Protein AF-0000000074259090 (afdb_homodimer)

pLDDT: mean 92.04, std 9.46, range [40.22, 98.88]

Solvent-accessible surface area (backbone atoms only — not comparable to full-atom values): 16341 Å² total; per-residue (Å²): 134,91,62,80,77,42,29,12,32,37,65,46,62,58,57,54,84,35,59,38,56,51,53,45,49,51,56,36,27,72,66,26,78,34,19,37,34,36,27,46,37,52,90,65,44,75,90,49,81,58,55,82,52,45,53,67,56,33,29,54,57,54,41,42,26,55,63,36,71,43,53,36,71,43,44,88,84,40,76,55,57,49,48,63,75,66,58,34,50,25,37,36,38,53,55,83,51,77,73,47,65,64,58,53,50,50,55,30,52,77,69,73,46,74,56,49,74,46,70,40,72,76,80,76,72,88,51,93,78,57,49,60,41,50,65,55,51,50,52,50,43,43,68,72,72,88,133,91,62,80,76,42,31,10,31,36,65,45,62,58,58,55,85,36,61,39,56,52,52,45,47,52,55,35,29,73,66,27,76,35,18,36,34,35,25,46,36,53,90,66,44,76,92,49,82,58,54,83,54,45,56,67,57,33,29,54,57,53,40,41,26,54,62,35,70,42,52,34,71,44,44,88,84,41,76,55,57,51,49,63,73,67,59,34,50,25,37,35,38,51,56,82,50,78,71,47,64,65,57,53,50,51,55,30,51,76,68,73,48,73,54,47,74,46,72,40,72,76,81,74,72,87,52,93,78,56,51,61,40,50,65,54,51,51,51,50,43,43,68,72,72,88

InterPro domains:
  IPR004821 Cytidyltransferase-like domain [PF01467] (10-139)
  IPR004821 Cytidyltransferase-like domain [TIGR00125] (7-70)
  IPR014729 Rossmann-like alpha/beta/alpha sandwich fold [G3DSA:3.40.50.620] (2-146)
  IPR024902 FAD synthase RibL [MF_02115] (6-146)
  IPR050385 Archaeal FAD synthase [PTHR43793] (9-137)

Structure (mmCIF, N/CA/C/O backbone):
data_AF-0000000074259090-model_v1
#
loop_
_entity.id
_entity.type
_entity.pdbx_description
1 polymer 'FAD synthase'
#
loop_
_atom_site.group_PDB
_atom_site.id
_atom_site.type_symbol
_atom_site.label_atom_id
_atom_site.label_alt_id
_atom_site.label_comp_id
_atom_site.label_asym_id
_atom_site.label_entity_id
_atom_site.label_seq_id
_atom_site.pdbx_PDB_ins_code
_atom_site.Cartn_x
_atom_site.Cartn_y
_atom_site.Cartn_z
_atom_site.occupancy
_atom_site.B_iso_or_equiv
_atom_site.auth_seq_id
_atom_site.auth_comp_id
_atom_site.auth_asym_id
_atom_site.auth_atom_id
_atom_site.pdbx_PDB_model_num
ATOM 1 N N . MET A 1 1 ? 24.656 25.531 -4.051 1 40.44 1 MET A N 1
ATOM 2 C CA . MET A 1 1 ? 23.703 26.078 -3.08 1 40.44 1 MET A CA 1
ATOM 3 C C . MET A 1 1 ? 22.891 24.969 -2.426 1 40.44 1 MET A C 1
ATOM 5 O O . MET A 1 1 ? 21.797 24.656 -2.873 1 40.44 1 MET A O 1
ATOM 9 N N . THR A 1 2 ? 23.516 23.75 -2.105 1 52.59 2 THR A N 1
ATOM 10 C CA . THR A 1 2 ? 23.266 22.328 -1.846 1 52.59 2 THR A CA 1
ATOM 11 C C . THR A 1 2 ? 22.297 22.156 -0.68 1 52.59 2 THR A C 1
ATOM 13 O O . THR A 1 2 ? 22.719 22 0.466 1 52.59 2 THR A O 1
ATOM 16 N N . GLY A 1 3 ? 21.203 23.125 -0.585 1 64.31 3 GLY A N 1
ATOM 17 C CA . GLY A 1 3 ? 20.359 23.422 0.565 1 64.31 3 GLY A CA 1
ATOM 18 C C . GLY A 1 3 ? 19.656 22.203 1.12 1 64.31 3 GLY A C 1
ATOM 19 O O . GLY A 1 3 ? 19.734 21.125 0.542 1 64.31 3 GLY A O 1
ATOM 20 N N . GLU A 1 4 ? 19.266 22.312 2.393 1 83.81 4 GLU A N 1
ATOM 21 C CA . GLU A 1 4 ? 18.578 21.234 3.092 1 83.81 4 GLU A CA 1
ATOM 22 C C . GLU A 1 4 ? 17.391 20.703 2.285 1 83.81 4 GLU A C 1
ATOM 24 O O . GLU A 1 4 ? 16.719 21.484 1.6 1 83.81 4 GLU A O 1
ATOM 29 N N . PRO A 1 5 ? 17.344 19.453 2.107 1 90.81 5 PRO A N 1
ATOM 30 C CA . PRO A 1 5 ? 16.219 18.891 1.364 1 90.81 5 PRO A CA 1
ATOM 31 C C . PRO A 1 5 ? 14.867 19.438 1.849 1 90.81 5 PRO A C 1
ATOM 33 O O . PRO A 1 5 ? 14.672 19.625 3.051 1 90.81 5 PRO A O 1
ATOM 36 N N . THR A 1 6 ? 14.031 19.812 0.935 1 97.38 6 THR A N 1
ATOM 37 C CA . THR A 1 6 ? 12.688 20.281 1.26 1 97.38 6 THR A CA 1
ATOM 38 C C . THR A 1 6 ? 11.781 19.125 1.661 1 97.38 6 THR A C 1
ATOM 40 O O . THR A 1 6 ? 11.883 18.031 1.1 1 97.38 6 THR A O 1
ATOM 43 N N . ARG A 1 7 ? 10.898 19.422 2.615 1 98.38 7 ARG A N 1
ATOM 44 C CA . ARG A 1 7 ? 10.016 18.391 3.158 1 98.38 7 ARG A CA 1
ATOM 45 C C . ARG A 1 7 ? 8.555 18.703 2.846 1 98.38 7 ARG A C 1
ATOM 47 O O . ARG A 1 7 ? 8.062 19.781 3.186 1 98.38 7 ARG A O 1
ATOM 54 N N . ALA A 1 8 ? 7.922 17.797 2.189 1 98.62 8 ALA A N 1
ATOM 55 C CA . ALA A 1 8 ? 6.473 17.844 2.02 1 98.62 8 ALA A CA 1
ATOM 56 C C . ALA A 1 8 ? 5.77 17 3.082 1 98.62 8 ALA A C 1
ATOM 58 O O . ALA A 1 8 ? 6.297 15.984 3.525 1 98.62 8 ALA A O 1
ATOM 59 N N . LEU A 1 9 ? 4.605 17.484 3.455 1 98.38 9 LEU A N 1
ATOM 60 C CA . LEU A 1 9 ? 3.807 16.781 4.449 1 98.38 9 LEU A CA 1
ATOM 61 C C . LEU A 1 9 ? 2.406 16.484 3.916 1 98.38 9 LEU A C 1
ATOM 63 O O . LEU A 1 9 ? 1.75 17.391 3.373 1 98.38 9 LEU A O 1
ATOM 67 N N . ALA A 1 10 ? 2.031 15.297 3.941 1 97.69 10 ALA A N 1
ATOM 68 C CA . ALA A 1 10 ? 0.662 14.859 3.682 1 97.69 10 ALA A CA 1
ATOM 69 C C . ALA A 1 10 ? 0.048 14.219 4.922 1 97.69 10 ALA A C 1
ATOM 71 O O . ALA A 1 10 ? 0.768 13.773 5.82 1 97.69 10 ALA A O 1
ATOM 72 N N . GLN A 1 11 ? -1.217 14.258 4.949 1 95.88 11 GLN A N 1
ATOM 73 C CA . GLN A 1 11 ? -1.922 13.672 6.082 1 95.88 11 GLN A CA 1
ATOM 74 C C . GLN A 1 11 ? -3.176 12.93 5.629 1 95.88 11 GLN A C 1
ATOM 76 O O . GLN A 1 11 ? -3.824 13.336 4.66 1 95.88 11 GLN A O 1
ATOM 81 N N . GLY A 1 12 ? -3.482 11.844 6.418 1 94.75 12 GLY A N 1
ATOM 82 C CA . GLY A 1 12 ? -4.699 11.102 6.121 1 94.75 12 GLY A CA 1
ATOM 83 C C . GLY A 1 12 ? -4.926 9.93 7.051 1 94.75 12 GLY A C 1
ATOM 84 O O . GLY A 1 12 ? -4.117 9.672 7.949 1 94.75 12 GLY A O 1
ATOM 85 N N . THR A 1 13 ? -6.07 9.266 6.895 1 95.5 13 THR A N 1
ATOM 86 C CA . THR A 1 13 ? -6.418 8.086 7.68 1 95.5 13 THR A CA 1
ATOM 87 C C . THR A 1 13 ? -5.812 6.828 7.059 1 95.5 13 THR A C 1
ATOM 89 O O . THR A 1 13 ? -5.262 5.984 7.77 1 95.5 13 THR A O 1
ATOM 92 N N . PHE A 1 14 ? -5.934 6.637 5.801 1 96.75 14 PHE A N 1
ATOM 93 C CA . PHE A 1 14 ? -5.336 5.562 5.02 1 96.75 14 PHE A CA 1
ATOM 94 C C . PHE A 1 14 ? -5.73 4.199 5.574 1 96.75 14 PHE A C 1
ATOM 96 O O . PHE A 1 14 ? -4.875 3.346 5.812 1 96.75 14 PHE A O 1
ATOM 103 N N . ASP A 1 15 ? -7.055 4.039 5.73 1 96.25 15 ASP A N 1
ATOM 104 C CA . ASP A 1 15 ? -7.559 2.789 6.297 1 96.25 15 ASP A CA 1
ATOM 105 C C . ASP A 1 15 ? -7.316 1.62 5.344 1 96.25 15 ASP A C 1
ATOM 107 O O . ASP A 1 15 ? -6.574 0.69 5.672 1 96.25 15 ASP A O 1
ATOM 111 N N . LEU A 1 16 ? -7.887 1.627 4.176 1 96.69 16 LEU A N 1
ATOM 112 C CA . LEU A 1 16 ? -7.621 0.711 3.072 1 96.69 16 LEU A CA 1
ATOM 113 C C . LEU A 1 16 ? -7.062 1.46 1.866 1 96.69 16 LEU A C 1
ATOM 115 O O . LEU A 1 16 ? -7.766 2.266 1.252 1 96.69 16 LEU A O 1
ATOM 119 N N . LEU A 1 17 ? -5.77 1.13 1.576 1 97.38 17 LEU A N 1
ATOM 120 C CA . LEU A 1 17 ? -5.113 1.852 0.491 1 97.38 17 LEU A CA 1
ATOM 121 C C . LEU A 1 17 ? -5.855 1.645 -0.826 1 97.38 17 LEU A C 1
ATOM 123 O O . LEU A 1 17 ? -6.297 0.534 -1.125 1 97.38 17 LEU A O 1
ATOM 127 N N . HIS A 1 18 ? -6 2.666 -1.576 1 96.75 18 HIS A N 1
ATOM 128 C CA . HIS A 1 18 ? -6.645 2.682 -2.885 1 96.75 18 HIS A CA 1
ATOM 129 C C . HIS A 1 18 ? -5.973 3.684 -3.818 1 96.75 18 HIS A C 1
ATOM 131 O O . HIS A 1 18 ? -5.152 4.492 -3.379 1 96.75 18 HIS A O 1
ATOM 137 N N . PRO A 1 19 ? -6.305 3.682 -5.094 1 96.31 19 PRO A N 1
ATOM 138 C CA . PRO A 1 19 ? -5.609 4.531 -6.062 1 96.31 19 PRO A CA 1
ATOM 139 C C . PRO A 1 19 ? -5.758 6.02 -5.754 1 96.31 19 PRO A C 1
ATOM 141 O O . PRO A 1 19 ? -4.867 6.812 -6.078 1 96.31 19 PRO A O 1
ATOM 144 N N . GLY A 1 20 ? -6.816 6.406 -5.152 1 95 20 GLY A N 1
ATOM 145 C CA . GLY A 1 20 ? -6.949 7.785 -4.707 1 95 20 GLY A CA 1
ATOM 146 C C . GLY A 1 20 ? -5.859 8.211 -3.74 1 95 20 GLY A C 1
ATOM 147 O O . GLY A 1 20 ? -5.328 9.32 -3.84 1 95 20 GLY A O 1
ATOM 148 N N . HIS A 1 21 ? -5.582 7.336 -2.75 1 97.06 21 HIS A N 1
ATOM 149 C CA . HIS A 1 21 ? -4.473 7.594 -1.84 1 97.06 21 HIS A CA 1
ATOM 150 C C . HIS A 1 21 ? -3.158 7.738 -2.6 1 97.06 21 HIS A C 1
ATOM 152 O O . HIS A 1 21 ? -2.377 8.656 -2.326 1 97.06 21 HIS A O 1
ATOM 158 N N . LEU A 1 22 ? -2.879 6.809 -3.529 1 97.5 22 LEU A N 1
ATOM 159 C CA . LEU A 1 22 ? -1.627 6.816 -4.277 1 97.5 22 LEU A CA 1
ATOM 160 C C . LEU A 1 22 ? -1.471 8.117 -5.059 1 97.5 22 LEU A C 1
ATOM 162 O O . LEU A 1 22 ? -0.402 8.734 -5.043 1 97.5 22 LEU A O 1
ATOM 166 N N . HIS A 1 23 ? -2.537 8.477 -5.715 1 96.75 23 HIS A N 1
ATOM 167 C CA . HIS A 1 23 ? -2.52 9.727 -6.465 1 96.75 23 HIS A CA 1
ATOM 168 C C . HIS A 1 23 ? -2.191 10.914 -5.555 1 96.75 23 HIS A C 1
ATOM 170 O O . HIS A 1 23 ? -1.313 11.719 -5.875 1 96.75 23 HIS A O 1
ATOM 176 N N . TYR A 1 24 ? -2.859 11.008 -4.441 1 96.81 24 TYR A N 1
ATOM 177 C CA . TYR A 1 24 ? -2.656 12.062 -3.453 1 96.81 24 TYR A CA 1
ATOM 178 C C . TYR A 1 24 ? -1.206 12.094 -2.984 1 96.81 24 TYR A C 1
ATOM 180 O O . TYR A 1 24 ? -0.565 13.148 -3.004 1 96.81 24 TYR A O 1
ATOM 188 N N . LEU A 1 25 ? -0.627 10.938 -2.656 1 98.25 25 LEU A N 1
ATOM 189 C CA . LEU A 1 25 ? 0.718 10.875 -2.096 1 98.25 25 LEU A CA 1
ATOM 190 C C . LEU A 1 25 ? 1.768 11.125 -3.172 1 98.25 25 LEU A C 1
ATOM 192 O O . LEU A 1 25 ? 2.811 11.727 -2.9 1 98.25 25 LEU A O 1
ATOM 196 N N . GLU A 1 26 ? 1.507 10.656 -4.355 1 97.94 26 GLU A N 1
ATOM 197 C CA . GLU A 1 26 ? 2.406 10.953 -5.465 1 97.94 26 GLU A CA 1
ATOM 198 C C . GLU A 1 26 ? 2.475 12.453 -5.738 1 97.94 26 GLU A C 1
ATOM 200 O O . GLU A 1 26 ? 3.559 13 -5.941 1 97.94 26 GLU A O 1
ATOM 205 N N . GLU A 1 27 ? 1.301 13.055 -5.758 1 97.31 27 GLU A N 1
ATOM 206 C CA . GLU A 1 27 ? 1.274 14.5 -5.938 1 97.31 27 GLU A CA 1
ATOM 207 C C . GLU A 1 27 ? 2.014 15.211 -4.809 1 97.31 27 GLU A C 1
ATOM 209 O O . GLU A 1 27 ? 2.787 16.141 -5.055 1 97.31 27 GLU A O 1
ATOM 214 N N . ALA A 1 28 ? 1.738 14.773 -3.586 1 98.06 28 ALA A N 1
ATOM 215 C CA . ALA A 1 28 ? 2.393 15.367 -2.426 1 98.06 28 ALA A CA 1
ATOM 216 C C . ALA A 1 28 ? 3.91 15.242 -2.525 1 98.06 28 ALA A C 1
ATOM 218 O O . ALA A 1 28 ? 4.641 16.188 -2.234 1 98.06 28 ALA A O 1
ATOM 219 N N . ALA A 1 29 ? 4.355 14.117 -2.967 1 98.56 29 ALA A N 1
ATOM 220 C CA . ALA A 1 29 ? 5.789 13.859 -3.102 1 98.56 29 ALA A CA 1
ATOM 221 C C . ALA A 1 29 ? 6.426 14.82 -4.102 1 98.56 29 ALA A C 1
ATOM 223 O O . ALA A 1 29 ? 7.602 15.164 -3.979 1 98.56 29 ALA A O 1
ATOM 224 N N . GLY A 1 30 ? 5.664 15.312 -5.023 1 97.88 30 GLY A N 1
ATOM 225 C CA . GLY A 1 30 ? 6.148 16.219 -6.039 1 97.88 30 GLY A CA 1
ATOM 226 C C . GLY A 1 30 ? 6.41 17.625 -5.508 1 97.88 30 GLY A C 1
ATOM 227 O O . GLY A 1 30 ? 7.02 18.453 -6.195 1 97.88 30 GLY A O 1
ATOM 228 N N . HIS A 1 31 ? 6.09 17.875 -4.27 1 97.75 31 HIS A N 1
ATOM 229 C CA . HIS A 1 31 ? 6.195 19.219 -3.721 1 97.75 31 HIS A CA 1
ATOM 230 C C . HIS A 1 31 ? 7.414 19.344 -2.812 1 97.75 31 HIS A C 1
ATOM 232 O O . HIS A 1 31 ? 7.652 20.406 -2.238 1 97.75 31 HIS A O 1
ATOM 238 N N . GLY A 1 32 ? 8.227 18.281 -2.652 1 97.62 32 GLY A N 1
ATOM 239 C CA . GLY A 1 32 ? 9.414 18.297 -1.821 1 97.62 32 GLY A CA 1
ATOM 240 C C . GLY A 1 32 ? 10.406 17.203 -2.182 1 97.62 32 GLY A C 1
ATOM 241 O O . GLY A 1 32 ? 10.086 16.312 -2.959 1 97.62 32 GLY A O 1
ATOM 242 N N . ASP A 1 33 ? 11.617 17.312 -1.609 1 98.12 33 ASP A N 1
ATOM 243 C CA . ASP A 1 33 ? 12.648 16.297 -1.798 1 98.12 33 ASP A CA 1
ATOM 244 C C . ASP A 1 33 ? 12.32 15.031 -1.004 1 98.12 33 ASP A C 1
ATOM 246 O O . ASP A 1 33 ? 12.766 13.938 -1.36 1 98.12 33 ASP A O 1
ATOM 250 N N . GLU A 1 34 ? 11.57 15.25 0.102 1 98.38 34 GLU A N 1
ATOM 251 C CA . GLU A 1 34 ? 11.117 14.156 0.956 1 98.38 34 GLU A CA 1
ATOM 252 C C . GLU A 1 34 ? 9.641 14.305 1.31 1 98.38 34 GLU A C 1
ATOM 254 O O . GLU A 1 34 ? 9.172 15.422 1.559 1 98.38 34 GLU A O 1
ATOM 259 N N . LEU A 1 35 ? 9.016 13.18 1.344 1 98.81 35 LEU A N 1
ATOM 260 C CA . LEU A 1 35 ? 7.617 13.195 1.753 1 98.81 35 LEU A CA 1
ATOM 261 C C . LEU A 1 35 ? 7.445 12.539 3.119 1 98.81 35 LEU A C 1
ATOM 263 O O . LEU A 1 35 ? 7.809 11.375 3.305 1 98.81 35 LEU A O 1
ATOM 267 N N . HIS A 1 36 ? 6.969 13.305 4.043 1 98.88 36 HIS A N 1
ATOM 268 C CA . HIS A 1 36 ? 6.492 12.805 5.324 1 98.88 36 HIS A CA 1
ATOM 269 C C . HIS A 1 36 ? 4.973 12.672 5.336 1 98.88 36 HIS A C 1
ATOM 271 O O . HIS A 1 36 ? 4.27 13.531 4.801 1 98.88 36 HIS A O 1
ATOM 277 N N . VAL A 1 37 ? 4.5 11.617 5.898 1 98.81 37 VAL A N 1
ATOM 278 C CA . VAL A 1 37 ? 3.061 11.398 5.965 1 98.81 37 VAL A CA 1
ATOM 279 C C . VAL A 1 37 ? 2.637 11.18 7.418 1 98.81 37 VAL A C 1
ATOM 281 O O . VAL A 1 37 ? 3.221 10.359 8.125 1 98.81 37 VAL A O 1
ATOM 284 N N . ILE A 1 38 ? 1.668 11.922 7.852 1 98.25 38 ILE A N 1
ATOM 285 C CA . ILE A 1 38 ? 1.059 11.695 9.156 1 98.25 38 ILE A CA 1
ATOM 286 C C . ILE A 1 38 ? -0.214 10.867 9 1 98.25 38 ILE A C 1
ATOM 288 O O . ILE A 1 38 ? -1.135 11.266 8.281 1 98.25 38 ILE A O 1
ATOM 292 N N . VAL A 1 39 ? -0.246 9.734 9.625 1 97.75 39 VAL A N 1
ATOM 293 C CA . VAL A 1 39 ? -1.43 8.883 9.688 1 97.75 39 VAL A CA 1
ATOM 294 C C . VAL A 1 39 ? -2.248 9.219 10.93 1 97.75 39 VAL A C 1
ATOM 296 O O . VAL A 1 39 ? -1.742 9.141 12.055 1 97.75 39 VAL A O 1
ATOM 299 N N . SER A 1 40 ? -3.514 9.594 10.688 1 95.62 40 SER A N 1
ATOM 300 C CA . SER A 1 40 ? -4.391 9.969 11.789 1 95.62 40 SER A CA 1
ATOM 301 C C . SER A 1 40 ? -4.633 8.789 12.727 1 95.62 40 SER A C 1
ATOM 303 O O . SER A 1 40 ? -4.785 7.652 12.281 1 95.62 40 SER A O 1
ATOM 305 N N . ARG A 1 41 ? -4.684 9.148 13.961 1 95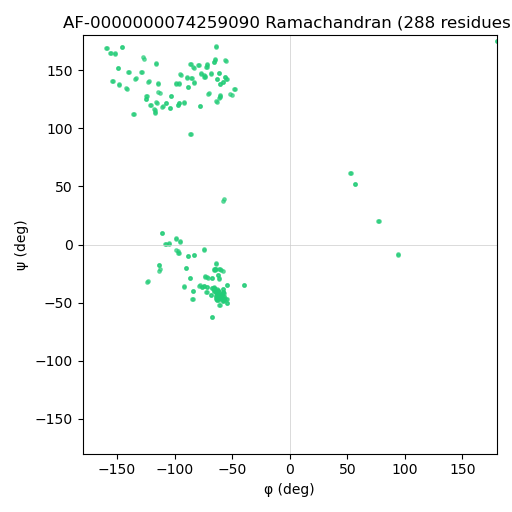.81 41 ARG A N 1
ATOM 306 C CA . ARG A 1 41 ? -5.066 8.109 14.914 1 95.81 41 ARG A CA 1
ATOM 307 C C . ARG A 1 41 ? -6.566 7.852 14.875 1 95.81 41 ARG A C 1
ATOM 309 O O . ARG A 1 41 ? -7.355 8.773 14.672 1 95.81 41 ARG A O 1
ATOM 316 N N . SER A 1 42 ? -6.875 6.566 15.133 1 93.5 42 SER A N 1
ATOM 317 C CA . SER A 1 42 ? -8.281 6.184 15.117 1 93.5 42 SER A CA 1
ATOM 318 C C . SER A 1 42 ? -9.102 7.055 16.062 1 93.5 42 SER A C 1
ATOM 320 O O . SER A 1 42 ? -10.25 7.406 15.758 1 93.5 42 SER A O 1
ATOM 322 N N . ALA A 1 43 ? -8.531 7.449 17.172 1 91.12 43 ALA A N 1
ATOM 323 C CA . ALA A 1 43 ? -9.211 8.242 18.188 1 91.12 43 ALA A CA 1
ATOM 324 C C . ALA A 1 43 ? -9.562 9.633 17.656 1 91.12 43 ALA A C 1
ATOM 326 O O . ALA A 1 43 ? -10.469 10.289 18.172 1 91.12 43 ALA A O 1
ATOM 327 N N . ASN A 1 44 ? -8.867 10.062 16.641 1 88 44 ASN A N 1
ATOM 328 C CA . ASN A 1 44 ? -9.039 11.406 16.094 1 88 44 ASN A CA 1
ATOM 329 C C . ASN A 1 44 ? -9.969 11.414 14.891 1 88 44 ASN A C 1
ATOM 331 O O . ASN A 1 44 ? -10.281 12.477 14.344 1 88 44 ASN A O 1
ATOM 335 N N . VAL A 1 45 ? -10.383 10.227 14.453 1 87.06 45 VAL A N 1
ATOM 336 C CA . VAL A 1 45 ? -11.289 10.125 13.312 1 87.06 45 VAL A CA 1
ATOM 337 C C . VAL A 1 45 ? -12.734 10.227 13.781 1 87.06 45 VAL A C 1
ATOM 339 O O . VAL A 1 45 ? -13.305 9.25 14.266 1 87.06 45 VAL A O 1
ATOM 342 N N . THR A 1 46 ? -13.281 11.414 13.727 1 79.88 46 THR A N 1
ATOM 343 C CA . THR A 1 46 ? -14.586 11.641 14.344 1 79.88 46 THR A CA 1
ATOM 344 C C . THR A 1 46 ? -15.641 11.953 13.289 1 79.88 46 THR A C 1
ATOM 346 O O . THR A 1 46 ? -16.844 11.82 13.539 1 79.88 46 THR A O 1
ATOM 349 N N . HIS A 1 47 ? -15.234 12.305 12.141 1 77.88 47 HIS A N 1
ATOM 350 C CA . HIS A 1 47 ? -16.172 12.742 11.117 1 77.88 47 HIS A CA 1
ATOM 351 C C . HIS A 1 47 ? -16.562 11.594 10.195 1 77.88 47 HIS A C 1
ATOM 353 O O . HIS A 1 47 ? -17.266 11.797 9.203 1 77.88 47 HIS A O 1
ATOM 359 N N . LYS A 1 48 ? -16.109 10.461 10.438 1 78.69 48 LYS A N 1
ATOM 360 C CA . LYS A 1 48 ? -16.391 9.227 9.711 1 78.69 48 LYS A CA 1
ATOM 361 C C . LYS A 1 48 ? -16.156 8.008 10.594 1 78.69 48 LYS A C 1
ATOM 363 O O . LYS A 1 48 ? -15.633 8.125 11.703 1 78.69 48 LYS A O 1
ATOM 368 N N . PRO A 1 49 ? -16.672 6.875 10.133 1 85.06 49 PRO A N 1
ATOM 369 C CA . PRO A 1 49 ? -16.422 5.672 10.93 1 85.06 49 PRO A CA 1
ATOM 370 C C . PRO A 1 49 ? -14.93 5.434 11.188 1 85.06 49 PRO A C 1
ATOM 372 O O . PRO A 1 49 ? -14.102 5.711 10.32 1 85.06 49 PRO A O 1
ATOM 375 N N . ALA A 1 50 ? -14.648 4.969 12.383 1 89.69 50 ALA A N 1
ATOM 376 C CA . ALA A 1 50 ? -13.266 4.652 12.734 1 89.69 50 ALA A CA 1
ATOM 377 C C . ALA A 1 50 ? -12.672 3.646 11.758 1 89.69 50 ALA A C 1
ATOM 379 O O . ALA A 1 50 ? -13.367 2.74 11.289 1 89.69 50 ALA A O 1
ATOM 380 N N . PRO A 1 51 ? -11.438 3.809 11.484 1 94.62 51 PRO A N 1
ATOM 381 C CA . PRO A 1 51 ? -10.789 2.85 10.586 1 94.62 51 PRO A CA 1
ATOM 382 C C . PRO A 1 51 ? -10.797 1.426 11.141 1 94.62 51 PRO A C 1
ATOM 384 O O . PRO A 1 51 ? -10.742 1.231 12.359 1 94.62 51 PRO A O 1
ATOM 387 N N . VAL A 1 52 ? -10.875 0.493 10.273 1 94.69 52 VAL A N 1
ATOM 388 C CA . VAL A 1 52 ? -10.906 -0.916 10.648 1 94.69 52 VAL A CA 1
ATOM 389 C C . VAL A 1 52 ? -9.5 -1.373 11.039 1 94.69 52 VAL A C 1
ATOM 391 O O . VAL A 1 52 ? -9.336 -2.205 11.938 1 94.69 52 VAL A O 1
ATOM 394 N N . CYS A 1 53 ? -8.469 -0.888 10.383 1 96.56 53 CYS A N 1
ATOM 395 C CA . CYS A 1 53 ? -7.09 -1.28 10.648 1 96.56 53 CYS A CA 1
ATOM 396 C C . CYS A 1 53 ? -6.496 -0.449 11.781 1 96.56 53 CYS A C 1
ATOM 398 O O . CYS A 1 53 ? -6.734 0.757 11.859 1 96.56 53 CYS A O 1
ATOM 400 N N . PRO A 1 54 ? -5.664 -1.083 12.617 1 96.56 54 PRO A N 1
ATOM 401 C CA . PRO A 1 54 ? -5.043 -0.351 13.727 1 96.56 54 PRO A CA 1
ATOM 402 C C . PRO A 1 54 ? -4.094 0.746 13.25 1 96.56 54 PRO A C 1
ATOM 404 O O . PRO A 1 54 ? -3.592 0.685 12.125 1 96.56 54 PRO A O 1
ATOM 407 N N . ASP A 1 55 ? -3.854 1.705 14.172 1 97.25 55 ASP A N 1
ATOM 408 C CA . ASP A 1 55 ? -3.031 2.873 13.875 1 97.25 55 ASP A CA 1
ATOM 409 C C . ASP A 1 55 ? -1.66 2.459 13.344 1 97.25 55 ASP A C 1
ATOM 411 O O . ASP A 1 55 ? -1.239 2.912 12.273 1 97.25 55 ASP A O 1
ATOM 415 N N . ARG A 1 56 ? -0.976 1.583 14.016 1 97.44 56 ARG A N 1
ATOM 416 C CA . ARG A 1 56 ? 0.38 1.185 13.656 1 97.44 56 ARG A CA 1
ATOM 417 C C . ARG A 1 56 ? 0.396 0.449 12.32 1 97.44 56 ARG A C 1
ATOM 419 O O . ARG A 1 56 ? 1.313 0.629 11.516 1 97.44 56 ARG A O 1
ATOM 426 N N . GLN A 1 57 ? -0.596 -0.368 12.141 1 97.94 57 GLN A N 1
ATOM 427 C CA . GLN A 1 57 ? -0.708 -1.099 10.883 1 97.94 57 GLN A CA 1
ATOM 428 C C . GLN A 1 57 ? -0.853 -0.142 9.703 1 97.94 57 GLN A C 1
ATOM 430 O O . GLN A 1 57 ? -0.19 -0.31 8.672 1 97.94 57 GLN A O 1
ATOM 435 N N . ARG A 1 58 ? -1.688 0.807 9.852 1 98.19 58 ARG A N 1
ATOM 436 C CA . ARG A 1 58 ? -1.88 1.785 8.781 1 98.19 58 ARG A CA 1
ATOM 437 C C . ARG A 1 58 ? -0.6 2.572 8.531 1 98.19 58 ARG A C 1
ATOM 439 O O . ARG A 1 58 ? -0.227 2.803 7.375 1 98.19 58 ARG A O 1
ATOM 446 N N . ARG A 1 59 ? 0.098 2.961 9.547 1 98.25 59 ARG A N 1
ATOM 447 C CA . ARG A 1 59 ? 1.367 3.666 9.406 1 98.25 59 ARG A CA 1
ATOM 448 C C . ARG A 1 59 ? 2.389 2.809 8.664 1 98.25 59 ARG A C 1
ATOM 450 O O . ARG A 1 59 ? 3.078 3.293 7.762 1 98.25 59 ARG A O 1
ATOM 457 N N . ASP A 1 60 ? 2.494 1.509 9.055 1 97.69 60 ASP A N 1
ATOM 458 C CA . ASP A 1 60 ? 3.463 0.6 8.453 1 97.69 60 ASP A CA 1
ATOM 459 C C . ASP A 1 60 ? 3.189 0.416 6.961 1 97.69 60 ASP A C 1
ATOM 461 O O . ASP A 1 60 ? 4.121 0.383 6.156 1 97.69 60 ASP A O 1
ATOM 465 N N . VAL A 1 61 ? 1.96 0.318 6.602 1 98.38 61 VAL A N 1
ATOM 466 C CA . VAL A 1 61 ? 1.583 0.12 5.207 1 98.38 61 VAL A CA 1
ATOM 467 C C . VAL A 1 61 ? 1.902 1.378 4.402 1 98.38 61 VAL A C 1
ATOM 469 O O . VAL A 1 61 ? 2.477 1.298 3.312 1 98.38 61 VAL A O 1
ATOM 472 N N . VAL A 1 62 ? 1.608 2.545 4.922 1 98.75 62 VAL A N 1
ATOM 473 C CA . VAL A 1 62 ? 1.915 3.809 4.262 1 98.75 62 VAL A CA 1
ATOM 474 C C . VAL A 1 62 ? 3.428 3.957 4.105 1 98.75 62 VAL A C 1
ATOM 476 O O . VAL A 1 62 ? 3.908 4.383 3.053 1 98.75 62 VAL A O 1
ATOM 479 N N . ALA A 1 63 ? 4.195 3.557 5.113 1 98.69 63 ALA A N 1
ATOM 480 C CA . ALA A 1 63 ? 5.652 3.68 5.113 1 98.69 63 ALA A CA 1
ATOM 481 C C . ALA A 1 63 ? 6.277 2.809 4.027 1 9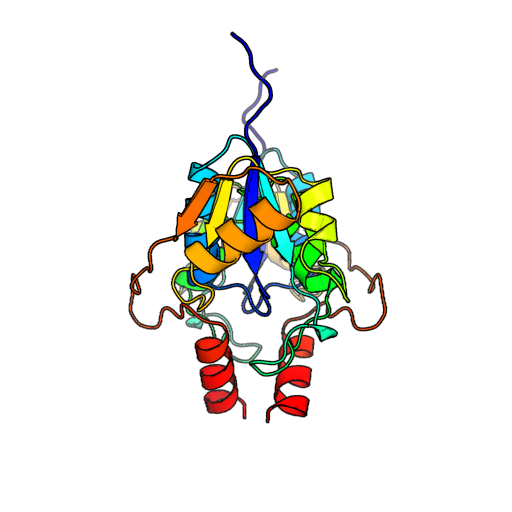8.69 63 ALA A C 1
ATOM 483 O O . ALA A 1 63 ? 7.402 3.059 3.592 1 98.69 63 ALA A O 1
ATOM 484 N N . ALA A 1 64 ? 5.547 1.85 3.617 1 98.62 64 ALA A N 1
ATOM 485 C CA . ALA A 1 64 ? 6.07 0.885 2.654 1 98.62 64 ALA A CA 1
ATOM 486 C C . ALA A 1 64 ? 5.949 1.413 1.228 1 98.62 64 ALA A C 1
ATOM 488 O O . ALA A 1 64 ? 6.477 0.81 0.289 1 98.62 64 ALA A O 1
ATOM 489 N N . LEU A 1 65 ? 5.281 2.498 0.998 1 98.75 65 LEU A N 1
ATOM 490 C CA . LEU A 1 65 ? 5.102 3.072 -0.332 1 98.75 65 LEU A CA 1
ATOM 491 C C . LEU A 1 65 ? 6.387 3.736 -0.815 1 98.75 65 LEU A C 1
ATOM 493 O O . LEU A 1 65 ? 7.09 4.379 -0.034 1 98.75 65 LEU A O 1
ATOM 497 N N . SER A 1 66 ? 6.664 3.682 -2.09 1 98.62 66 SER A N 1
ATOM 498 C CA . SER A 1 66 ? 7.934 4.125 -2.66 1 98.62 66 SER A CA 1
ATOM 499 C C . SER A 1 66 ? 8.094 5.637 -2.541 1 98.62 66 SER A C 1
ATOM 501 O O . SER A 1 66 ? 9.219 6.137 -2.41 1 98.62 66 SER A O 1
ATOM 503 N N . VAL A 1 67 ? 7.023 6.34 -2.537 1 98.56 67 VAL A N 1
ATOM 504 C CA . VAL A 1 67 ? 7.102 7.797 -2.586 1 98.56 67 VAL A CA 1
ATOM 505 C C . VAL A 1 67 ? 7.199 8.359 -1.169 1 98.56 67 VAL A C 1
ATOM 507 O O . VAL A 1 67 ? 7.461 9.547 -0.981 1 98.56 67 VAL A O 1
ATOM 510 N N . VAL A 1 68 ? 6.996 7.531 -0.159 1 98.88 68 VAL A N 1
ATOM 511 C CA . VAL A 1 68 ? 6.969 7.996 1.224 1 98.88 68 VAL A CA 1
ATOM 512 C C . VAL A 1 68 ? 8.344 7.801 1.862 1 98.88 68 VAL A C 1
ATOM 514 O O . VAL A 1 68 ? 8.844 6.676 1.942 1 98.88 68 VAL A O 1
ATOM 517 N N . ASP A 1 69 ? 8.922 8.844 2.322 1 98.69 69 ASP A N 1
ATOM 518 C CA . ASP A 1 69 ? 10.219 8.758 2.996 1 98.69 69 ASP A CA 1
ATOM 519 C C . ASP A 1 69 ? 10.047 8.391 4.469 1 98.69 69 ASP A C 1
ATOM 521 O O . ASP A 1 69 ? 10.828 7.605 5.012 1 98.69 69 ASP A O 1
ATOM 525 N N . GLU A 1 70 ? 9.039 8.969 5.105 1 98.62 70 GLU A N 1
ATOM 526 C CA . GLU A 1 70 ? 8.758 8.656 6.504 1 98.62 70 GLU A CA 1
ATOM 527 C C . GLU A 1 70 ? 7.262 8.75 6.797 1 98.62 70 GLU A C 1
ATOM 529 O O . GLU A 1 70 ? 6.594 9.68 6.336 1 98.62 70 GLU A O 1
ATOM 534 N N . ALA A 1 71 ? 6.742 7.84 7.527 1 98.75 71 ALA A N 1
ATOM 535 C CA . ALA A 1 71 ? 5.363 7.852 8.016 1 98.75 71 ALA A CA 1
ATOM 536 C C . ALA A 1 71 ? 5.316 7.973 9.531 1 98.75 71 ALA A C 1
ATOM 538 O O . ALA A 1 71 ? 6.109 7.34 10.234 1 98.75 71 ALA A O 1
ATOM 539 N N . HIS A 1 72 ? 4.418 8.766 10 1 98.56 72 HIS A N 1
ATOM 540 C CA . HIS A 1 72 ? 4.262 9.055 11.422 1 98.56 72 HIS A CA 1
ATOM 541 C C . HIS A 1 72 ? 2.822 8.852 11.875 1 98.56 72 HIS A C 1
ATOM 543 O O . HIS A 1 72 ? 1.887 9.07 11.102 1 98.56 72 HIS A O 1
ATOM 549 N N . LEU A 1 73 ? 2.764 8.445 13.141 1 97.81 73 LEU A N 1
ATOM 550 C CA . LEU A 1 73 ? 1.438 8.523 13.742 1 97.81 73 LEU A CA 1
ATOM 551 C C . LEU A 1 73 ? 1.157 9.938 14.25 1 97.81 73 LEU A C 1
ATOM 553 O O . LEU A 1 73 ? 2.045 10.586 14.805 1 97.81 73 LEU A O 1
ATOM 557 N N . GLY A 1 74 ? -0.053 10.344 14.023 1 96.94 74 GLY A N 1
ATOM 558 C CA . GLY A 1 74 ? -0.458 11.617 14.602 1 96.94 74 GLY A CA 1
ATOM 559 C C . GLY A 1 74 ? -0.458 11.609 16.125 1 96.94 74 GLY A C 1
ATOM 560 O O . GLY A 1 74 ? -0.202 10.57 16.734 1 96.94 74 GLY A O 1
ATOM 561 N N . ASP A 1 75 ? -0.628 12.797 16.625 1 95.69 75 ASP A N 1
ATOM 562 C CA . ASP A 1 75 ? -0.794 12.953 18.062 1 95.69 75 ASP A CA 1
ATOM 563 C C . ASP A 1 75 ? -2.262 12.828 18.469 1 95.69 75 ASP A C 1
ATOM 565 O O . ASP A 1 75 ? -3.143 13.367 17.797 1 95.69 75 ASP A O 1
ATOM 569 N N . PRO A 1 76 ? -2.527 12.07 19.547 1 92.94 76 PRO A N 1
ATOM 570 C CA . PRO A 1 76 ? -3.926 11.844 19.922 1 92.94 76 PRO A CA 1
ATOM 571 C C . PRO A 1 76 ? -4.645 13.133 20.328 1 92.94 76 PRO A C 1
ATOM 573 O O . PRO A 1 76 ? -5.875 13.188 20.297 1 92.94 76 PRO A O 1
ATOM 576 N N . GLU A 1 77 ? -3.932 14.195 20.609 1 91.44 77 GLU A N 1
ATOM 577 C CA . GLU A 1 77 ? -4.57 15.383 21.156 1 91.44 77 GLU A CA 1
ATOM 578 C C . GLU A 1 77 ? -4.289 16.609 20.297 1 91.44 77 GLU A C 1
ATOM 580 O O . GLU A 1 77 ? -5.121 17.516 20.203 1 91.44 77 GLU A O 1
ATOM 585 N N . ASP A 1 78 ? -3.137 16.609 19.719 1 91.44 78 ASP A N 1
ATOM 586 C CA . ASP A 1 78 ? -2.713 17.812 19.031 1 91.44 78 ASP A CA 1
ATOM 587 C C . ASP A 1 78 ? -2.1 17.5 17.672 1 91.44 78 ASP A C 1
ATOM 589 O O . ASP A 1 78 ? -0.971 17.016 17.594 1 91.44 78 ASP A O 1
ATOM 593 N N . TYR A 1 79 ? -2.805 17.906 16.594 1 88.5 79 TYR A N 1
ATOM 594 C CA . TYR A 1 79 ? -2.4 17.688 15.219 1 88.5 79 TYR A CA 1
ATOM 595 C C . TYR A 1 79 ? -1.036 18.312 14.945 1 88.5 79 TYR A C 1
ATOM 597 O O . TYR A 1 79 ? -0.278 17.812 14.102 1 88.5 79 TYR A O 1
ATOM 605 N N . PHE A 1 80 ? -0.619 19.266 15.68 1 92.81 80 PHE A N 1
ATOM 606 C CA . PHE A 1 80 ? 0.54 20.062 15.305 1 92.81 80 PHE A CA 1
ATOM 607 C C . PHE A 1 80 ? 1.803 19.547 15.977 1 92.81 80 PHE A C 1
ATOM 609 O O . PHE A 1 80 ? 2.91 19.984 15.648 1 92.81 80 PHE A O 1
ATOM 616 N N . VAL A 1 81 ? 1.691 18.609 16.875 1 95.5 81 VAL A N 1
ATOM 617 C CA . VAL A 1 81 ? 2.869 18.047 17.531 1 95.5 81 VAL A CA 1
ATOM 618 C C . VAL A 1 81 ? 3.775 17.391 16.484 1 95.5 81 VAL A C 1
ATOM 620 O O . VAL A 1 81 ? 4.926 17.812 16.312 1 95.5 81 VAL A O 1
ATOM 623 N N . PRO A 1 82 ? 3.17 16.5 15.672 1 96.44 82 PRO A N 1
ATOM 624 C CA . PRO A 1 82 ? 4.062 15.93 14.656 1 96.44 82 PRO A CA 1
ATOM 625 C C . PRO A 1 82 ? 4.43 16.938 13.57 1 96.44 82 PRO A C 1
ATOM 627 O O . PRO A 1 82 ? 5.504 16.844 12.969 1 96.44 82 PRO A O 1
ATOM 630 N N . VAL A 1 83 ? 3.611 17.891 13.258 1 96.31 83 VAL A N 1
ATOM 631 C CA . VAL A 1 83 ? 3.91 18.906 12.258 1 96.31 83 VAL A CA 1
ATOM 632 C C . VAL A 1 83 ? 5.152 19.688 12.672 1 96.31 83 VAL A C 1
ATOM 634 O O . VAL A 1 83 ? 6.055 19.922 11.859 1 96.31 83 VAL A O 1
ATOM 637 N N . ARG A 1 84 ? 5.203 20.062 13.945 1 96.19 84 ARG A N 1
ATOM 638 C CA . ARG A 1 84 ? 6.344 20.812 14.484 1 96.19 84 ARG A CA 1
ATOM 639 C C . ARG A 1 84 ? 7.617 19.969 14.414 1 96.19 84 ARG A C 1
ATOM 641 O O . ARG A 1 84 ? 8.688 20.469 14.062 1 96.19 84 ARG A O 1
ATOM 648 N N . GLU A 1 85 ? 7.492 18.688 14.742 1 96.69 85 GLU A N 1
ATOM 649 C CA . GLU A 1 85 ? 8.641 17.781 14.742 1 96.69 85 GLU A CA 1
ATOM 650 C C . GLU A 1 85 ? 9.195 17.594 13.336 1 96.69 85 GLU A C 1
ATOM 652 O O . GLU A 1 85 ? 10.414 17.547 13.148 1 96.69 85 GLU A O 1
ATOM 657 N N . ILE A 1 86 ? 8.305 17.531 12.375 1 97.06 86 ILE A N 1
ATOM 658 C CA . ILE A 1 86 ? 8.688 17.297 10.984 1 97.06 86 ILE A CA 1
ATOM 659 C C . ILE A 1 86 ? 9.219 18.578 10.367 1 97.06 86 ILE A C 1
ATOM 661 O O . ILE A 1 86 ? 10.141 18.547 9.547 1 97.06 86 ILE A O 1
ATOM 665 N N . ASP A 1 87 ? 8.641 19.734 10.781 1 96.69 87 ASP A N 1
ATOM 666 C CA . ASP A 1 87 ? 9.008 21.047 10.273 1 96.69 87 ASP A CA 1
ATOM 667 C C . ASP A 1 87 ? 8.961 21.078 8.75 1 96.69 87 ASP A C 1
ATOM 669 O O . ASP A 1 87 ? 9.969 21.359 8.094 1 96.69 87 ASP A O 1
ATOM 673 N N . PRO A 1 88 ? 7.773 20.844 8.156 1 97.69 88 PRO A N 1
ATOM 674 C CA . PRO A 1 88 ? 7.652 20.766 6.699 1 97.69 88 PRO A CA 1
ATOM 675 C C . PRO A 1 88 ? 7.789 22.125 6.023 1 97.69 88 PRO A C 1
ATOM 677 O O . PRO A 1 88 ? 7.516 23.156 6.641 1 97.69 88 PRO A O 1
ATOM 680 N N . ASP A 1 89 ? 8.227 22.094 4.812 1 97.75 89 ASP A N 1
ATOM 681 C CA . ASP A 1 89 ? 8.258 23.297 3.975 1 97.75 89 ASP A CA 1
ATOM 682 C C . ASP A 1 89 ? 6.926 23.5 3.256 1 97.75 89 ASP A C 1
ATOM 684 O O . ASP A 1 89 ? 6.543 24.625 2.965 1 97.75 89 ASP A O 1
ATOM 688 N N . VAL A 1 90 ? 6.25 22.406 2.996 1 97.69 90 VAL A N 1
ATOM 689 C CA . VAL A 1 90 ? 4.973 22.453 2.289 1 97.69 90 VAL A CA 1
ATOM 690 C C . VAL A 1 90 ? 4.016 21.422 2.891 1 97.69 90 VAL A C 1
ATOM 692 O O . VAL A 1 90 ? 4.41 20.297 3.184 1 97.69 90 VAL A O 1
ATOM 695 N N . ILE A 1 91 ? 2.803 21.828 3.131 1 97 91 ILE A N 1
ATOM 696 C CA . ILE A 1 91 ? 1.716 20.938 3.535 1 97 91 ILE A CA 1
ATOM 697 C C . ILE A 1 91 ? 0.739 20.766 2.375 1 97 91 ILE A C 1
ATOM 699 O O . ILE A 1 91 ? 0.211 21.734 1.842 1 97 91 ILE A O 1
ATOM 703 N N . VAL A 1 92 ? 0.554 19.547 1.985 1 96.62 92 VAL A N 1
ATOM 704 C CA . VAL A 1 92 ? -0.329 19.219 0.871 1 96.62 92 VAL A CA 1
ATOM 705 C C . VAL A 1 92 ? -1.642 18.641 1.4 1 96.62 92 VAL A C 1
ATOM 707 O O . VAL A 1 92 ? -1.661 17.562 1.988 1 96.62 92 VAL A O 1
ATOM 710 N N . LEU A 1 93 ? -2.699 19.344 1.122 1 94.25 93 LEU A N 1
ATOM 711 C CA . LEU A 1 93 ? -4.023 18.906 1.552 1 94.25 93 LEU A CA 1
ATOM 712 C C . LEU A 1 93 ? -4.672 18.016 0.499 1 94.25 93 LEU A C 1
ATOM 714 O O . LEU A 1 93 ? -4.488 18.234 -0.701 1 94.25 93 LEU A O 1
ATOM 718 N N . GLY A 1 94 ? -5.418 17.016 1.036 1 90.12 94 GLY A N 1
ATOM 719 C CA . GLY A 1 94 ? -6.168 16.172 0.119 1 90.12 94 GLY A CA 1
ATOM 720 C C . GLY A 1 94 ? -7.27 16.922 -0.612 1 90.12 94 GLY A C 1
ATOM 721 O O . GLY A 1 94 ? -7.766 17.938 -0.125 1 90.12 94 GLY A O 1
ATOM 722 N N . PHE A 1 95 ? -7.633 16.375 -1.731 1 81.75 95 PHE A N 1
ATOM 723 C CA . PHE A 1 95 ? -8.625 16.984 -2.604 1 81.75 95 PHE A CA 1
ATOM 724 C C . PHE A 1 95 ? -9.938 17.203 -1.859 1 81.75 95 PHE A C 1
ATOM 726 O O . PHE A 1 95 ? -10.578 18.25 -1.998 1 81.75 95 PHE A O 1
ATOM 733 N N . ASP A 1 96 ? -10.383 16.266 -1.041 1 69.38 96 ASP A N 1
ATOM 734 C CA . ASP A 1 96 ? -11.695 16.312 -0.413 1 69.38 96 ASP A CA 1
ATOM 735 C C . ASP A 1 96 ? -11.602 16.844 1.019 1 69.38 96 ASP A C 1
ATOM 737 O O . ASP A 1 96 ? -12.586 16.812 1.763 1 69.38 96 ASP A O 1
ATOM 741 N N . GLN A 1 97 ? -10.492 17.219 1.35 1 66.56 97 GLN A N 1
ATOM 742 C CA . GLN A 1 97 ? -10.336 17.641 2.738 1 66.56 97 GLN A CA 1
ATOM 743 C C . GLN A 1 97 ? -10.898 19.047 2.957 1 66.56 97 GLN A C 1
ATOM 745 O O . GLN A 1 97 ? -10.695 19.938 2.137 1 66.56 97 GLN A O 1
ATOM 750 N N . HIS A 1 98 ? -11.891 19.016 3.844 1 57.88 98 HIS A N 1
ATOM 751 C CA . HIS A 1 98 ? -12.68 20.203 4.137 1 57.88 98 HIS A CA 1
ATOM 752 C C . HIS A 1 98 ? -11.82 21.281 4.785 1 57.88 98 HIS A C 1
ATOM 754 O O . HIS A 1 98 ? -12.227 22.438 4.863 1 57.88 98 HIS A O 1
ATOM 760 N N . HIS A 1 99 ? -10.703 20.828 5.379 1 60.44 99 HIS A N 1
ATOM 761 C CA . HIS A 1 99 ? -10.031 21.953 6 1 60.44 99 HIS A CA 1
ATOM 762 C C . HIS A 1 99 ? -9.586 22.969 4.957 1 60.44 99 HIS A C 1
ATOM 764 O O . HIS A 1 99 ? -9.023 22.609 3.926 1 60.44 99 HIS A O 1
ATOM 770 N N . ASP A 1 100 ? -10.055 24.141 5.16 1 67.62 100 ASP A N 1
ATOM 771 C CA . ASP A 1 100 ? -9.68 25.219 4.258 1 67.62 100 ASP A CA 1
ATOM 772 C C . ASP A 1 100 ? -8.219 25.609 4.445 1 67.62 100 ASP A C 1
ATOM 774 O O . ASP A 1 100 ? -7.672 25.5 5.547 1 67.62 100 ASP A O 1
ATOM 778 N N . GLU A 1 101 ? -7.539 25.672 3.363 1 80.62 101 GLU A N 1
ATOM 779 C CA . GLU A 1 101 ? -6.152 26.125 3.299 1 80.62 101 GLU A CA 1
ATOM 780 C C . GLU A 1 101 ? -5.914 27.312 4.219 1 80.62 101 GLU A C 1
ATOM 782 O O . GLU A 1 101 ? -4.906 27.375 4.926 1 80.62 101 GLU A O 1
ATOM 787 N N . GLU A 1 102 ? -6.895 28.141 4.344 1 81.94 102 GLU A N 1
ATOM 788 C CA . GLU A 1 102 ? -6.762 29.344 5.152 1 81.94 102 GLU A CA 1
ATOM 789 C C . GLU A 1 102 ? -6.734 29.016 6.641 1 81.94 102 GLU A C 1
ATOM 791 O O . GLU A 1 102 ? -5.996 29.641 7.406 1 81.94 102 GLU A O 1
ATOM 796 N N . GLY A 1 103 ? -7.539 28 6.98 1 84.5 103 GLY A N 1
ATOM 797 C CA . GLY A 1 103 ? -7.562 27.562 8.367 1 84.5 103 GLY A CA 1
ATOM 798 C C . GLY A 1 103 ? -6.25 26.953 8.828 1 84.5 103 GLY A C 1
ATOM 799 O O . GLY A 1 103 ? -5.77 27.266 9.922 1 84.5 103 GLY A O 1
ATOM 800 N N . ILE A 1 104 ? -5.688 26.25 7.961 1 87.38 104 ILE A N 1
ATOM 801 C CA . ILE A 1 104 ? -4.418 25.594 8.289 1 87.38 104 ILE A CA 1
ATOM 802 C C . ILE A 1 104 ? -3.309 26.656 8.344 1 87.38 104 ILE A C 1
ATOM 804 O O . ILE A 1 104 ? -2.486 26.641 9.266 1 87.38 104 ILE A O 1
ATOM 808 N N . ARG A 1 105 ? -3.307 27.594 7.457 1 89.5 105 ARG A N 1
ATOM 809 C CA . ARG A 1 105 ? -2.309 28.656 7.434 1 89.5 105 ARG A CA 1
ATOM 810 C C . ARG A 1 105 ? -2.379 29.5 8.695 1 89.5 105 ARG A C 1
ATOM 812 O O . ARG A 1 105 ? -1.35 29.828 9.297 1 89.5 105 ARG A O 1
ATOM 819 N N . ALA A 1 106 ? -3.582 29.812 9.055 1 90.69 106 ALA A N 1
ATOM 820 C CA . ALA A 1 106 ? -3.783 30.609 10.266 1 90.69 106 ALA A CA 1
ATOM 821 C C . ALA A 1 106 ? -3.277 29.859 11.5 1 90.69 106 ALA A C 1
ATOM 823 O O . ALA A 1 106 ? -2.613 30.453 12.352 1 90.69 106 ALA A O 1
ATOM 824 N N . ALA A 1 107 ? -3.643 28.594 11.531 1 90.62 107 ALA A N 1
ATOM 825 C CA . ALA A 1 107 ? -3.236 27.766 12.672 1 90.62 107 ALA A CA 1
ATOM 826 C C . ALA A 1 107 ? -1.716 27.656 12.75 1 90.62 107 ALA A C 1
ATOM 828 O O . ALA A 1 107 ? -1.141 27.688 13.836 1 90.62 107 ALA A O 1
ATOM 829 N N . LEU A 1 108 ? -1.06 27.531 11.594 1 92.38 108 LEU A N 1
ATOM 830 C CA . LEU A 1 108 ? 0.398 27.5 11.539 1 92.38 108 LEU A CA 1
ATOM 831 C C . LEU A 1 108 ? 0.991 28.797 12.07 1 92.38 108 LEU A C 1
ATOM 833 O O . LEU A 1 108 ? 1.91 28.781 12.891 1 92.38 108 LEU A O 1
ATOM 837 N N . GLY A 1 109 ? 0.472 29.891 11.625 1 91.75 109 GLY A N 1
ATOM 838 C CA . GLY A 1 109 ? 0.938 31.203 12.055 1 91.75 109 GLY A CA 1
ATOM 839 C C . GLY A 1 109 ? 0.832 31.406 13.555 1 91.75 109 GLY A C 1
ATOM 840 O O . GLY A 1 109 ? 1.765 31.906 14.188 1 91.75 109 GLY A O 1
ATOM 841 N N . GLU A 1 110 ? -0.28 30.984 14.07 1 94.12 110 GLU A N 1
ATOM 842 C CA . GLU A 1 110 ? -0.525 31.125 15.5 1 94.12 110 GLU A CA 1
ATOM 843 C C . GLU A 1 110 ? 0.508 30.344 16.312 1 94.12 110 GLU A C 1
ATOM 845 O O . GLU A 1 110 ? 0.782 30.688 17.469 1 94.12 110 GLU A O 1
ATOM 850 N N . ARG A 1 111 ? 1.11 29.391 15.664 1 93.5 111 ARG A N 1
ATOM 851 C CA . ARG A 1 111 ? 2.041 28.516 16.375 1 93.5 111 ARG A CA 1
ATOM 852 C C . ARG A 1 111 ? 3.484 28.828 15.977 1 93.5 111 ARG A C 1
ATOM 854 O O . ARG A 1 111 ? 4.406 28.109 16.375 1 93.5 111 ARG A O 1
ATOM 861 N N . GLY A 1 112 ? 3.646 29.797 15.102 1 93.5 112 GLY A N 1
ATOM 862 C CA . GLY A 1 112 ? 4.977 30.203 14.672 1 93.5 112 GLY A CA 1
ATOM 863 C C . GLY A 1 112 ? 5.598 29.25 13.664 1 93.5 112 GLY A C 1
ATOM 864 O O . GLY A 1 112 ? 6.82 29.156 13.578 1 93.5 112 GLY A 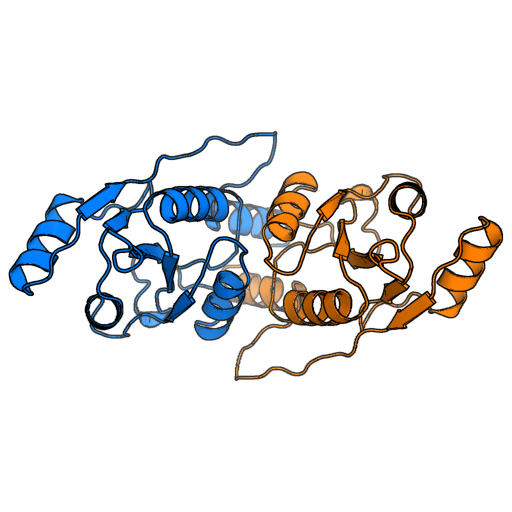O 1
ATOM 865 N N . LEU A 1 113 ? 4.758 28.484 13.031 1 93.25 113 LEU A N 1
ATOM 866 C CA . LEU A 1 113 ? 5.227 27.562 12.008 1 93.25 113 LEU A CA 1
ATOM 867 C C . LEU A 1 113 ? 5.074 28.172 10.617 1 93.25 113 LEU A C 1
ATOM 869 O O . LEU A 1 113 ? 4.141 28.938 10.367 1 93.25 113 LEU A O 1
ATOM 873 N N . VAL A 1 114 ? 6.105 27.938 9.812 1 93 114 VAL A N 1
ATOM 874 C CA . VAL A 1 114 ? 6.078 28.438 8.445 1 93 114 VAL A CA 1
ATOM 875 C C . VAL A 1 114 ? 6.121 27.281 7.453 1 93 114 VAL A C 1
ATOM 877 O O . VAL A 1 114 ? 7.078 26.516 7.434 1 93 114 VAL A O 1
ATOM 880 N N . ALA A 1 115 ? 5.043 27.188 6.707 1 95.88 115 ALA A N 1
ATOM 881 C CA . ALA A 1 115 ? 4.945 26.188 5.637 1 95.88 115 ALA A CA 1
ATOM 882 C C . ALA A 1 115 ? 3.971 26.656 4.555 1 95.88 115 ALA A C 1
ATOM 884 O O . ALA A 1 115 ? 2.943 27.266 4.855 1 95.88 115 ALA A O 1
ATOM 885 N N . ASP A 1 116 ? 4.289 26.406 3.328 1 95.25 116 ASP A N 1
ATOM 886 C CA . ASP A 1 116 ? 3.305 26.594 2.266 1 95.25 116 ASP A CA 1
ATOM 887 C C . ASP A 1 116 ? 2.186 25.562 2.373 1 95.25 116 ASP A C 1
ATOM 889 O O . ASP A 1 116 ? 2.404 24.453 2.865 1 95.25 116 ASP A O 1
ATOM 893 N N . VAL A 1 117 ? 0.992 25.984 1.996 1 95.25 117 VAL A N 1
ATOM 894 C CA . VAL A 1 117 ? -0.146 25.078 1.999 1 95.25 117 VAL A CA 1
ATOM 895 C C . VAL A 1 117 ? -0.731 24.969 0.592 1 95.25 117 VAL A C 1
ATOM 897 O O . VAL A 1 117 ? -1.119 25.984 -0 1 95.25 117 VAL A O 1
ATOM 900 N N . VAL A 1 118 ? -0.729 23.766 0.091 1 93.75 118 VAL A N 1
A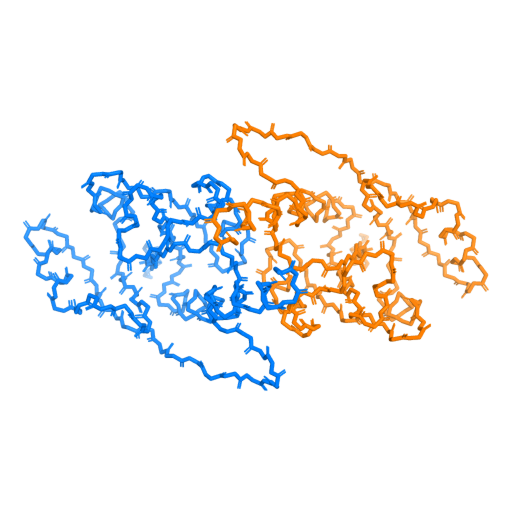TOM 901 C CA . VAL A 1 118 ? -1.28 23.531 -1.239 1 93.75 118 VAL A CA 1
ATOM 902 C C . VAL A 1 118 ? -2.311 22.406 -1.18 1 93.75 118 VAL A C 1
ATOM 904 O O . VAL A 1 118 ? -2.363 21.656 -0.202 1 93.75 118 VAL A O 1
ATOM 907 N N . ARG A 1 119 ? -3.137 22.391 -2.225 1 92.88 119 ARG A N 1
ATOM 908 C CA . ARG A 1 119 ? -4.172 21.359 -2.303 1 92.88 119 ARG A CA 1
ATOM 909 C C . ARG A 1 119 ? -3.918 20.422 -3.475 1 92.88 119 ARG A C 1
ATOM 911 O O . ARG A 1 119 ? -3.635 20.859 -4.586 1 92.88 119 ARG A O 1
ATOM 918 N N . ALA A 1 120 ? -3.984 19.156 -3.135 1 92.94 120 ALA A N 1
ATOM 919 C CA . ALA A 1 120 ? -3.846 18.156 -4.191 1 92.94 120 ALA A CA 1
ATOM 920 C C . ALA A 1 120 ? -5.082 18.125 -5.082 1 92.94 120 ALA A C 1
ATOM 922 O O . ALA A 1 120 ? -6.176 18.5 -4.648 1 92.94 120 ALA A O 1
ATOM 923 N N . THR A 1 121 ? -4.879 17.688 -6.277 1 90.31 121 THR A N 1
ATOM 924 C CA . THR A 1 121 ? -5.984 17.562 -7.223 1 90.31 121 THR A CA 1
ATOM 925 C C . THR A 1 121 ? -6.723 16.25 -7.02 1 90.31 121 THR A C 1
ATOM 927 O O . THR A 1 121 ? -6.168 15.289 -6.473 1 90.31 121 THR A O 1
ATOM 930 N N . GLY A 1 122 ? -7.938 16.312 -7.367 1 87.38 122 GLY A N 1
ATOM 931 C CA . GLY A 1 122 ? -8.664 15.055 -7.469 1 87.38 122 GLY A CA 1
ATOM 932 C C . GLY A 1 122 ? -8.375 14.297 -8.75 1 87.38 122 GLY A C 1
ATOM 933 O O . GLY A 1 122 ? -7.879 14.875 -9.719 1 87.38 122 GLY A O 1
ATOM 934 N N . ARG A 1 123 ? -8.555 12.992 -8.68 1 87.56 123 ARG A N 1
ATOM 935 C CA . ARG A 1 123 ? -8.359 12.18 -9.883 1 87.56 123 ARG A CA 1
ATOM 936 C C . ARG A 1 123 ? -9.617 11.383 -10.211 1 87.56 123 ARG A C 1
ATOM 938 O O . ARG A 1 123 ? -10.312 10.906 -9.312 1 87.56 123 ARG A O 1
ATOM 945 N N . GLU A 1 124 ? -9.859 11.344 -11.469 1 90.31 124 GLU A N 1
ATOM 946 C CA . GLU A 1 124 ? -10.953 10.5 -11.945 1 90.31 124 GLU A CA 1
ATOM 947 C C . GLU A 1 124 ? -10.484 9.062 -12.164 1 90.31 124 GLU A C 1
ATOM 949 O O . GLU A 1 124 ? -9.305 8.812 -12.398 1 90.31 124 GLU A O 1
ATOM 954 N N . PRO A 1 125 ? -11.547 8.148 -12.078 1 92.81 125 PRO A N 1
ATOM 955 C CA . PRO A 1 125 ? -11.172 6.762 -12.367 1 92.81 125 PRO A CA 1
ATOM 956 C C . PRO A 1 125 ? -10.555 6.594 -13.75 1 92.81 125 PRO A C 1
ATOM 958 O O . PRO A 1 125 ? -10.984 7.238 -14.711 1 92.81 125 PRO A O 1
ATOM 961 N N . ARG A 1 126 ? -9.562 5.797 -13.805 1 93.38 126 ARG A N 1
ATOM 962 C CA . ARG A 1 126 ? -8.852 5.57 -15.055 1 93.38 126 ARG A CA 1
ATOM 963 C C . ARG A 1 126 ? -9.469 4.41 -15.828 1 93.38 126 ARG A C 1
ATOM 965 O O . ARG A 1 126 ? -9.211 4.25 -17.031 1 93.38 126 ARG A O 1
ATOM 972 N N . TYR A 1 127 ? -10.188 3.557 -15.219 1 92.12 127 TYR A N 1
ATOM 973 C CA . TYR A 1 127 ? -10.859 2.416 -15.828 1 92.12 127 TYR A CA 1
ATOM 974 C C . TYR A 1 127 ? -12.109 2.039 -15.047 1 92.12 127 TYR A C 1
ATOM 976 O O . TYR A 1 127 ? -12.297 2.482 -13.914 1 92.12 127 TYR A O 1
ATOM 984 N N . ASP A 1 128 ? -12.984 1.231 -15.695 1 89.19 128 ASP A N 1
ATOM 985 C CA . ASP A 1 128 ? -14.25 0.832 -15.094 1 89.19 128 ASP A CA 1
ATOM 986 C C . ASP A 1 128 ? -14.023 0.046 -13.797 1 89.19 128 ASP A C 1
ATOM 988 O O . ASP A 1 128 ? -13.211 -0.878 -13.766 1 89.19 128 ASP A O 1
ATOM 992 N N . GLY A 1 129 ? -14.695 0.545 -12.734 1 93 129 GLY A N 1
ATOM 993 C CA . GLY A 1 129 ? -14.672 -0.199 -11.484 1 93 129 GLY A CA 1
ATOM 994 C C . GLY A 1 129 ? -13.578 0.264 -10.531 1 93 129 GLY A C 1
ATOM 995 O O . GLY A 1 129 ? -13.5 -0.205 -9.391 1 93 129 GLY A O 1
ATOM 996 N N . GLU A 1 130 ? -12.727 1.14 -11.102 1 95.81 130 GLU A N 1
ATOM 997 C CA . GLU A 1 130 ? -11.688 1.646 -10.203 1 95.81 130 GLU A CA 1
ATOM 998 C C . GLU A 1 130 ? -12.297 2.379 -9.016 1 95.81 130 GLU A C 1
ATOM 1000 O O . GLU A 1 130 ? -13.18 3.223 -9.18 1 95.81 130 GLU A O 1
ATOM 1005 N N . MET A 1 131 ? -11.883 2.002 -7.844 1 95.62 131 MET A N 1
ATOM 1006 C CA . MET A 1 131 ? -12.375 2.627 -6.621 1 95.62 131 MET A CA 1
ATOM 1007 C C . MET A 1 131 ? -11.344 3.59 -6.047 1 95.62 131 MET A C 1
ATOM 1009 O O . MET A 1 131 ? -10.211 3.195 -5.762 1 95.62 131 MET A O 1
ATOM 1013 N N . LEU A 1 132 ? -11.773 4.824 -5.785 1 94.44 132 LEU A N 1
ATOM 1014 C CA . LEU A 1 132 ? -10.836 5.879 -5.422 1 94.44 132 LEU A CA 1
ATOM 1015 C C . LEU A 1 132 ? -11.008 6.273 -3.957 1 94.44 132 LEU A C 1
ATOM 1017 O O . LEU A 1 132 ? -10.453 7.277 -3.51 1 94.44 132 LEU A O 1
ATOM 1021 N N . SER A 1 133 ? -11.828 5.449 -3.201 1 92.62 133 SER A N 1
ATOM 1022 C CA . SER A 1 133 ? -12.023 5.746 -1.784 1 92.62 133 SER A CA 1
ATOM 1023 C C . SER A 1 133 ? -12.25 4.473 -0.98 1 92.62 133 SER A C 1
ATOM 1025 O O . SER A 1 133 ? -12.742 3.473 -1.515 1 92.62 133 SER A O 1
ATOM 1027 N N . THR A 1 134 ? -11.875 4.559 0.25 1 93.44 134 THR A N 1
ATOM 1028 C CA . THR A 1 134 ? -12.125 3.461 1.179 1 93.44 134 THR A CA 1
ATOM 1029 C C . THR A 1 134 ? -13.617 3.154 1.26 1 93.44 134 THR A C 1
ATOM 1031 O O . THR A 1 134 ? -14.016 1.988 1.307 1 93.44 134 THR A O 1
ATOM 1034 N N . ASN A 1 135 ? -14.422 4.215 1.228 1 91.62 135 ASN A N 1
ATOM 1035 C CA . ASN A 1 135 ? -15.867 4.039 1.293 1 91.62 135 ASN A CA 1
ATOM 1036 C C . ASN A 1 135 ? -16.391 3.191 0.134 1 91.62 135 ASN A C 1
ATOM 1038 O O . ASN A 1 135 ? -17.266 2.346 0.319 1 91.62 135 ASN A O 1
ATOM 1042 N N . GLU A 1 136 ? -15.906 3.428 -1.013 1 94.31 136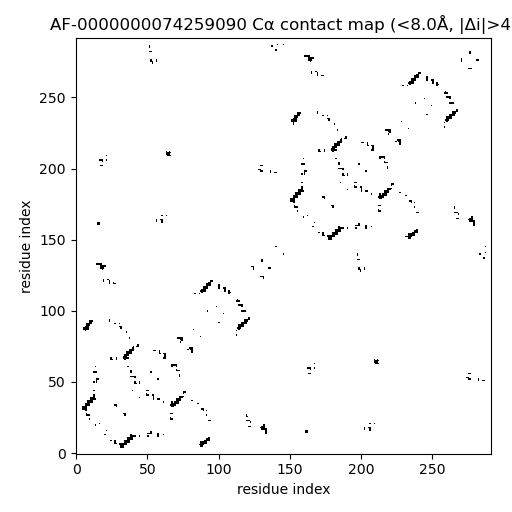 GLU A N 1
ATOM 1043 C CA . GLU A 1 136 ? -16.312 2.643 -2.176 1 94.31 136 GLU A CA 1
ATOM 1044 C C . GLU A 1 136 ? -15.945 1.17 -2 1 94.31 136 GLU A C 1
ATOM 1046 O O . GLU A 1 136 ? -16.734 0.285 -2.344 1 94.31 136 GLU A O 1
ATOM 1051 N N . ILE A 1 137 ? -14.781 0.898 -1.495 1 95.31 137 ILE A N 1
ATOM 1052 C CA . ILE A 1 137 ? -14.32 -0.466 -1.268 1 95.31 137 ILE A CA 1
ATOM 1053 C C . ILE A 1 137 ? -15.219 -1.153 -0.243 1 95.31 137 ILE A C 1
ATOM 1055 O O . ILE A 1 137 ? -15.68 -2.277 -0.464 1 95.31 137 ILE A O 1
ATOM 1059 N N . ILE A 1 138 ? -15.477 -0.48 0.832 1 93.88 138 ILE A N 1
ATOM 1060 C CA . ILE A 1 138 ? -16.281 -1.036 1.917 1 93.88 138 ILE A CA 1
ATOM 1061 C C . ILE A 1 138 ? -17.703 -1.294 1.428 1 93.88 138 ILE A C 1
ATOM 1063 O O . ILE A 1 138 ? -18.281 -2.348 1.708 1 93.88 138 ILE A O 1
ATOM 1067 N N . ARG A 1 139 ? -18.297 -0.322 0.736 1 93.62 139 ARG A N 1
ATOM 1068 C CA . ARG A 1 139 ? -19.641 -0.492 0.194 1 93.62 139 ARG A CA 1
ATOM 1069 C C . ARG A 1 139 ? -19.719 -1.736 -0.684 1 93.62 139 ARG A C 1
ATOM 1071 O O . ARG A 1 139 ? -20.641 -2.535 -0.55 1 93.62 139 ARG A O 1
ATOM 1078 N N . LYS A 1 140 ? -18.766 -1.872 -1.532 1 93.75 140 LYS A N 1
ATOM 1079 C CA . LYS A 1 140 ? -18.75 -3.029 -2.422 1 93.75 140 LYS A CA 1
ATOM 1080 C C . LYS A 1 140 ? -18.594 -4.328 -1.633 1 93.75 140 LYS A C 1
ATOM 1082 O O . LYS A 1 140 ? -19.25 -5.328 -1.941 1 93.75 140 LYS A O 1
ATOM 1087 N N . LEU A 1 141 ? -17.688 -4.297 -0.676 1 92.5 141 LEU A N 1
ATOM 1088 C CA . LEU A 1 141 ? -17.469 -5.461 0.174 1 92.5 141 LEU A CA 1
ATOM 1089 C C . LEU A 1 141 ? -18.75 -5.879 0.87 1 92.5 141 LEU A C 1
ATOM 1091 O O . LEU A 1 141 ? -19.094 -7.062 0.896 1 92.5 141 LEU A O 1
ATOM 1095 N N . LEU A 1 142 ? -19.484 -4.914 1.405 1 91.19 142 LEU A N 1
ATOM 1096 C CA . LEU A 1 142 ? -20.734 -5.18 2.113 1 91.19 142 LEU A CA 1
ATOM 1097 C C . LEU A 1 142 ? -21.812 -5.684 1.152 1 91.19 142 LEU A C 1
ATOM 1099 O O . LEU A 1 142 ? -22.609 -6.551 1.509 1 91.19 142 LEU A O 1
ATOM 1103 N N . GLU A 1 143 ? -21.797 -5.133 -0.003 1 90.75 143 GLU A N 1
ATOM 1104 C CA . GLU A 1 143 ? -22.75 -5.562 -1.019 1 90.75 143 GLU A CA 1
ATOM 1105 C C . GLU A 1 143 ? -22.5 -7.008 -1.442 1 90.75 143 GLU A C 1
ATOM 1107 O O . GLU A 1 143 ? -23.438 -7.773 -1.646 1 90.75 143 GLU A O 1
ATOM 1112 N N . GLU A 1 144 ? -21.234 -7.398 -1.509 1 87.19 144 GLU A N 1
ATOM 1113 C CA . GLU A 1 144 ? -20.875 -8.703 -2.055 1 87.19 144 GLU A CA 1
ATOM 1114 C C . GLU A 1 144 ? -20.797 -9.758 -0.954 1 87.19 144 GLU A C 1
ATOM 1116 O O . GLU A 1 144 ? -21.031 -10.945 -1.205 1 87.19 144 GLU A O 1
ATOM 1121 N N . ARG A 1 145 ? -20.344 -9.32 0.157 1 82.12 145 ARG A N 1
ATOM 1122 C CA . ARG A 1 145 ? -20.047 -10.312 1.19 1 82.12 145 ARG A CA 1
ATOM 1123 C C . ARG A 1 145 ? -21 -10.148 2.377 1 82.12 145 ARG A C 1
ATOM 1125 O O . ARG A 1 145 ? -21 -10.992 3.283 1 82.12 145 ARG A O 1
ATOM 1132 N N . GLY A 1 146 ? -21.547 -8.953 2.486 1 69.06 146 GLY A N 1
ATOM 1133 C CA . GLY A 1 146 ? -22.469 -8.711 3.592 1 69.06 146 GLY A CA 1
ATOM 1134 C C . GLY A 1 146 ? -23.828 -9.336 3.383 1 69.06 146 GLY A C 1
ATOM 1135 O O . GLY A 1 146 ? -24.156 -9.789 2.279 1 69.06 146 GLY A O 1
ATOM 1136 N N . MET B 1 1 ? 32.719 -8.758 -12.305 1 40.22 1 MET B N 1
ATOM 1137 C CA . MET B 1 1 ? 31.844 -9.828 -12.797 1 40.22 1 MET B CA 1
ATOM 1138 C C . MET B 1 1 ? 30.391 -9.398 -12.797 1 40.22 1 MET B C 1
ATOM 1140 O O . MET B 1 1 ? 29.656 -9.672 -11.844 1 40.22 1 MET B O 1
ATOM 1144 N N . THR B 1 2 ? 30.062 -8.086 -13.18 1 52.44 2 THR B N 1
ATOM 1145 C CA . THR B 1 2 ? 29.016 -7.078 -13.047 1 52.44 2 THR B CA 1
ATOM 1146 C C . THR B 1 2 ? 27.672 -7.617 -13.555 1 52.44 2 THR B C 1
ATOM 1148 O O . THR B 1 2 ? 27.328 -7.422 -14.727 1 52.44 2 THR B O 1
ATOM 1151 N N . GLY B 1 3 ? 27.344 -9.008 -13.258 1 64.25 3 GLY B N 1
ATOM 1152 C CA . GLY B 1 3 ? 26.359 -9.867 -13.891 1 64.25 3 GLY B CA 1
ATOM 1153 C C . GLY B 1 3 ? 24.953 -9.281 -13.852 1 64.25 3 GLY B C 1
ATOM 1154 O O . GLY B 1 3 ? 24.734 -8.234 -13.242 1 64.25 3 GLY B O 1
ATOM 1155 N N . GLU B 1 4 ? 24.109 -9.781 -14.781 1 83.81 4 GLU B N 1
ATOM 1156 C CA . GLU B 1 4 ? 22.734 -9.32 -14.906 1 83.81 4 GLU B CA 1
ATOM 1157 C C . GLU B 1 4 ? 22 -9.375 -13.562 1 83.81 4 GLU B C 1
ATOM 1159 O O . GLU B 1 4 ? 22.266 -10.273 -12.75 1 83.81 4 GLU B O 1
ATOM 1164 N N . PRO B 1 5 ? 21.391 -8.32 -13.203 1 90.88 5 PRO B N 1
ATOM 1165 C CA . PRO B 1 5 ? 20.656 -8.336 -11.938 1 90.88 5 PRO B CA 1
ATOM 1166 C C . PRO B 1 5 ? 19.75 -9.555 -11.789 1 90.88 5 PRO B C 1
ATOM 1168 O O . PRO B 1 5 ? 19.141 -9.992 -12.766 1 90.88 5 PRO B O 1
ATOM 1171 N N . THR B 1 6 ? 19.797 -10.18 -10.656 1 97.38 6 THR B N 1
ATOM 1172 C CA . THR B 1 6 ? 18.938 -11.32 -10.359 1 97.38 6 THR B CA 1
ATOM 1173 C C . THR B 1 6 ? 17.5 -10.867 -10.109 1 97.38 6 THR B C 1
ATOM 1175 O O . THR B 1 6 ? 17.281 -9.812 -9.508 1 97.38 6 THR B O 1
ATOM 1178 N N . ARG B 1 7 ? 16.578 -11.695 -10.555 1 98.38 7 ARG B N 1
ATOM 1179 C CA . ARG B 1 7 ? 15.156 -11.367 -10.453 1 98.38 7 ARG B CA 1
ATOM 1180 C C . ARG B 1 7 ? 14.438 -12.336 -9.531 1 98.38 7 ARG B C 1
ATOM 1182 O O . ARG B 1 7 ? 14.477 -13.555 -9.742 1 98.38 7 ARG B O 1
ATOM 1189 N N . ALA B 1 8 ? 13.836 -11.805 -8.523 1 98.62 8 ALA B N 1
ATOM 1190 C CA . ALA B 1 8 ? 12.906 -12.562 -7.688 1 98.62 8 ALA B CA 1
ATOM 1191 C C . ALA B 1 8 ? 11.469 -12.375 -8.148 1 98.62 8 ALA B C 1
ATOM 1193 O O . ALA B 1 8 ? 11.102 -11.297 -8.641 1 98.62 8 ALA B O 1
ATOM 1194 N N . LEU B 1 9 ? 10.711 -13.43 -7.988 1 98.31 9 LEU B N 1
ATOM 1195 C CA . LEU B 1 9 ? 9.297 -13.391 -8.359 1 98.31 9 LEU B CA 1
ATOM 1196 C C . LEU B 1 9 ? 8.414 -13.789 -7.184 1 98.31 9 LEU B C 1
ATOM 1198 O O . LEU B 1 9 ? 8.664 -14.805 -6.531 1 98.31 9 LEU B O 1
ATOM 1202 N N . ALA B 1 10 ? 7.52 -12.977 -6.859 1 97.62 10 ALA B N 1
ATOM 1203 C CA . ALA B 1 10 ? 6.445 -13.273 -5.914 1 97.62 10 ALA B CA 1
ATOM 1204 C C . ALA B 1 10 ? 5.082 -13.219 -6.598 1 97.62 10 ALA B C 1
ATOM 1206 O O . ALA B 1 10 ? 4.938 -12.609 -7.66 1 97.62 10 ALA B O 1
ATOM 1207 N N . GLN B 1 11 ? 4.195 -13.914 -6.016 1 95.75 11 GLN B N 1
ATOM 1208 C CA . GLN B 1 11 ? 2.85 -13.945 -6.578 1 95.75 11 GLN B CA 1
ATOM 1209 C C . GLN B 1 11 ? 1.795 -13.906 -5.477 1 95.75 11 GLN B C 1
ATOM 1211 O O . GLN B 1 11 ? 2.008 -14.438 -4.387 1 95.75 11 GLN B O 1
ATOM 1216 N N . GLY B 1 12 ? 0.635 -13.258 -5.859 1 94.69 12 GLY B N 1
ATOM 1217 C CA . GLY B 1 12 ? -0.467 -13.219 -4.91 1 94.69 12 GLY B CA 1
ATOM 1218 C C . GLY B 1 12 ? -1.68 -12.477 -5.438 1 94.69 12 GLY B C 1
ATOM 1219 O O . GLY B 1 12 ? -1.667 -11.977 -6.562 1 94.69 12 GLY B O 1
ATOM 1220 N N . THR B 1 13 ? -2.76 -12.492 -4.656 1 95.5 13 THR B N 1
ATOM 1221 C CA . THR B 1 13 ? -3.99 -11.789 -4.996 1 95.5 13 THR B CA 1
ATOM 1222 C C . THR B 1 13 ? -3.91 -10.328 -4.566 1 95.5 13 THR B C 1
ATOM 1224 O O . THR B 1 13 ? -4.281 -9.43 -5.328 1 95.5 13 THR B O 1
ATOM 1227 N N . PHE B 1 14 ? -3.49 -10.039 -3.387 1 96.81 14 PHE B N 1
ATOM 1228 C CA . PHE B 1 14 ? -3.24 -8.711 -2.84 1 96.81 14 PHE B CA 1
ATOM 1229 C C . PHE B 1 14 ? -4.488 -7.844 -2.934 1 96.81 14 PHE B C 1
ATOM 1231 O O . PHE B 1 14 ? -4.434 -6.715 -3.428 1 96.81 14 PHE B O 1
ATOM 1238 N N . ASP B 1 15 ? -5.598 -8.406 -2.414 1 96.19 15 ASP B N 1
ATOM 1239 C CA . ASP B 1 15 ? -6.867 -7.695 -2.48 1 96.19 15 ASP B CA 1
ATOM 1240 C C . ASP B 1 15 ? -6.84 -6.445 -1.601 1 96.19 15 ASP B C 1
ATOM 1242 O O . ASP B 1 15 ? -6.957 -5.324 -2.102 1 96.19 15 ASP B O 1
ATOM 1246 N N . LEU B 1 16 ? -6.672 -6.57 -0.316 1 96.69 16 LEU B N 1
ATOM 1247 C CA . LEU B 1 16 ? -6.426 -5.5 0.644 1 96.69 16 LEU B CA 1
ATOM 1248 C C . LEU B 1 16 ? -5.062 -5.672 1.31 1 96.69 16 LEU B C 1
ATOM 1250 O O . LEU B 1 16 ? -4.852 -6.629 2.061 1 96.69 16 LEU B O 1
ATOM 1254 N N . LEU B 1 17 ? -4.18 -4.688 0.985 1 97.38 17 LEU B N 1
ATOM 1255 C CA . LEU B 1 17 ? -2.82 -4.805 1.505 1 97.38 17 LEU B CA 1
ATOM 1256 C C . LEU B 1 17 ? -2.822 -4.82 3.029 1 97.38 17 LEU B C 1
ATOM 1258 O O . LEU B 1 17 ? -3.566 -4.07 3.664 1 97.38 17 LEU B O 1
ATOM 1262 N N . HIS B 1 18 ? -2.043 -5.652 3.6 1 96.75 18 HIS B N 1
ATOM 1263 C CA . HIS B 1 18 ? -1.867 -5.812 5.039 1 96.75 18 HIS B CA 1
ATOM 1264 C C . HIS B 1 18 ? -0.427 -6.18 5.379 1 96.75 18 HIS B C 1
ATOM 1266 O O . HIS B 1 18 ? 0.363 -6.504 4.492 1 96.75 18 HIS B O 1
ATOM 1272 N N . PRO B 1 19 ? -0.054 -6.164 6.645 1 96.31 19 PRO B N 1
ATOM 1273 C CA . PRO B 1 19 ? 1.341 -6.387 7.031 1 96.31 19 PRO B CA 1
ATOM 1274 C C . PRO B 1 19 ? 1.855 -7.766 6.621 1 96.31 19 PRO B C 1
ATOM 1276 O O . PRO B 1 19 ? 3.049 -7.93 6.355 1 96.31 19 PRO B O 1
ATOM 1279 N N . GLY B 1 20 ? 1.015 -8.727 6.551 1 95 20 GLY B N 1
ATOM 1280 C CA . GLY B 1 20 ? 1.418 -10.023 6.031 1 95 20 GLY B CA 1
ATOM 1281 C C . GLY B 1 20 ? 1.95 -9.953 4.609 1 95 20 GLY B C 1
ATOM 1282 O O . GLY B 1 20 ? 2.941 -10.609 4.281 1 95 20 GLY B O 1
ATOM 1283 N N . HIS B 1 21 ? 1.228 -9.219 3.742 1 97.06 21 HIS B N 1
ATOM 1284 C CA . HIS B 1 21 ? 1.715 -8.992 2.387 1 97.06 21 HIS B CA 1
ATOM 1285 C C . HIS B 1 21 ? 3.09 -8.336 2.396 1 97.06 21 HIS B C 1
ATOM 1287 O O . HIS B 1 21 ? 3.984 -8.742 1.653 1 97.06 21 HIS B O 1
ATOM 1293 N N . LEU B 1 22 ? 3.246 -7.27 3.201 1 97.56 22 LEU B N 1
ATOM 1294 C CA . LEU B 1 22 ? 4.5 -6.527 3.248 1 97.56 22 LEU B CA 1
ATOM 1295 C C . LEU B 1 22 ? 5.656 -7.43 3.662 1 97.56 22 LEU B C 1
ATOM 1297 O O . LEU B 1 22 ? 6.723 -7.402 3.049 1 97.56 22 LEU B O 1
ATOM 1301 N N . HIS B 1 23 ? 5.398 -8.188 4.684 1 96.75 23 HIS B N 1
ATOM 1302 C CA . HIS B 1 23 ? 6.414 -9.125 5.141 1 96.75 23 HIS B CA 1
ATOM 1303 C C . HIS B 1 23 ? 6.824 -10.086 4.027 1 96.75 23 HIS B C 1
ATOM 1305 O O . HIS B 1 23 ? 8.016 -10.266 3.764 1 96.75 23 HIS B O 1
ATOM 1311 N N . TYR B 1 24 ? 5.859 -10.672 3.369 1 96.81 24 TYR B N 1
ATOM 1312 C CA . TYR B 1 24 ? 6.07 -11.602 2.262 1 96.81 24 TYR B CA 1
ATOM 1313 C C . TYR B 1 24 ? 6.895 -10.945 1.156 1 96.81 24 TYR B C 1
ATOM 1315 O O . TYR B 1 24 ? 7.902 -11.508 0.714 1 96.81 24 TYR B O 1
ATOM 1323 N N . LEU B 1 25 ? 6.551 -9.727 0.76 1 98.25 25 LEU B N 1
ATOM 1324 C CA . LEU B 1 25 ? 7.203 -9.062 -0.361 1 98.25 25 LEU B CA 1
ATOM 1325 C C . LEU B 1 25 ? 8.594 -8.57 0.03 1 98.25 25 LEU B C 1
ATOM 1327 O O . LEU B 1 25 ? 9.516 -8.578 -0.792 1 98.25 25 LEU B O 1
ATOM 1331 N N . GLU B 1 26 ? 8.734 -8.141 1.246 1 97.94 26 GLU B N 1
ATOM 1332 C CA . GLU B 1 26 ? 10.062 -7.758 1.733 1 97.94 26 GLU B CA 1
ATOM 1333 C C . GLU B 1 26 ? 11.016 -8.945 1.721 1 97.94 26 GLU B C 1
ATOM 1335 O O . GLU B 1 26 ? 12.164 -8.82 1.295 1 97.94 26 GLU B O 1
ATOM 1340 N N . GLU B 1 27 ? 10.5 -10.055 2.213 1 97.25 27 GLU B N 1
ATOM 1341 C CA . GLU B 1 27 ? 11.312 -11.266 2.174 1 97.25 27 GLU B CA 1
ATOM 1342 C C . GLU B 1 27 ? 11.664 -11.656 0.739 1 97.25 27 GLU B C 1
ATOM 1344 O O . GLU B 1 27 ? 12.805 -12.008 0.445 1 97.25 27 GLU B O 1
ATOM 1349 N N . ALA B 1 28 ? 10.656 -11.609 -0.122 1 98.06 28 ALA B N 1
ATOM 1350 C CA . ALA B 1 28 ? 10.867 -11.945 -1.526 1 98.06 28 ALA B CA 1
ATOM 1351 C C . ALA B 1 28 ? 11.93 -11.039 -2.15 1 98.06 28 ALA B C 1
ATOM 1353 O O . ALA B 1 28 ? 12.797 -11.508 -2.893 1 98.06 28 ALA B O 1
ATOM 1354 N N . ALA B 1 29 ? 11.883 -9.789 -1.824 1 98.56 29 ALA B N 1
ATOM 1355 C CA . ALA B 1 29 ? 12.836 -8.812 -2.357 1 98.56 29 ALA B CA 1
ATOM 1356 C C . ALA B 1 29 ? 14.266 -9.156 -1.939 1 98.56 29 ALA B C 1
ATOM 1358 O O . ALA B 1 29 ? 15.219 -8.859 -2.66 1 98.56 29 ALA B O 1
ATOM 1359 N N . GLY B 1 30 ? 14.406 -9.836 -0.846 1 97.88 30 GLY B N 1
ATOM 1360 C CA . GLY B 1 30 ? 15.719 -10.211 -0.33 1 97.88 30 GLY B CA 1
ATOM 1361 C C . GLY B 1 30 ? 16.359 -11.336 -1.117 1 97.88 30 GLY B C 1
ATOM 1362 O O . GLY B 1 30 ? 17.547 -11.617 -0.938 1 97.88 30 GLY B O 1
ATOM 1363 N N . HIS B 1 31 ? 15.664 -11.883 -2.072 1 97.75 31 HIS B N 1
ATOM 1364 C CA . HIS B 1 31 ? 16.172 -13.047 -2.795 1 97.75 31 HIS B CA 1
ATOM 1365 C C . HIS B 1 31 ? 16.672 -12.656 -4.184 1 97.75 31 HIS B C 1
ATOM 1367 O O . HIS B 1 31 ? 17.109 -13.516 -4.949 1 97.75 31 HIS B O 1
ATOM 1373 N N . GLY B 1 32 ? 16.609 -11.367 -4.555 1 97.62 32 GLY B N 1
ATOM 1374 C CA . GLY B 1 32 ? 17.078 -10.883 -5.848 1 97.62 32 GLY B CA 1
ATOM 1375 C C . GLY B 1 32 ? 17.391 -9.398 -5.852 1 97.62 32 GLY B C 1
ATOM 1376 O O . GLY B 1 32 ? 17.062 -8.688 -4.895 1 97.62 32 GLY B O 1
ATOM 1377 N N . ASP B 1 33 ? 18.031 -8.945 -6.938 1 98.12 33 ASP B N 1
ATOM 1378 C CA . ASP B 1 33 ? 18.328 -7.527 -7.117 1 98.12 33 ASP B CA 1
ATOM 1379 C C . ASP B 1 33 ? 17.062 -6.742 -7.469 1 98.12 33 ASP B C 1
ATOM 1381 O O . ASP B 1 33 ? 16.984 -5.539 -7.211 1 98.12 33 ASP B O 1
ATOM 1385 N N . GLU B 1 34 ? 16.109 -7.473 -8.102 1 98.38 34 GLU B N 1
ATOM 1386 C CA . GLU B 1 34 ? 14.812 -6.906 -8.461 1 98.38 34 GLU B CA 1
ATOM 1387 C C . GLU B 1 34 ? 13.68 -7.848 -8.078 1 98.38 34 GLU B C 1
ATOM 1389 O O . GLU B 1 34 ? 13.797 -9.07 -8.227 1 98.38 34 GLU B O 1
ATOM 1394 N N . LEU B 1 35 ? 12.633 -7.219 -7.652 1 98.81 35 LEU B N 1
ATOM 1395 C CA . LEU B 1 35 ? 11.453 -8.008 -7.336 1 98.81 35 LEU B CA 1
ATOM 1396 C C . LEU B 1 35 ? 10.336 -7.746 -8.336 1 98.81 35 LEU B C 1
ATOM 1398 O O . LEU B 1 35 ? 9.906 -6.602 -8.508 1 98.81 35 LEU B O 1
ATOM 1402 N N . HIS B 1 36 ? 9.945 -8.766 -9.023 1 98.88 36 HIS B N 1
ATOM 1403 C CA . HIS B 1 36 ? 8.734 -8.781 -9.828 1 98.88 36 HIS B CA 1
ATOM 1404 C C . HIS B 1 36 ? 7.586 -9.453 -9.094 1 98.88 36 HIS B C 1
ATOM 1406 O O . HIS B 1 36 ? 7.785 -10.469 -8.422 1 98.88 36 HIS B O 1
ATOM 1412 N N . VAL B 1 37 ? 6.434 -8.883 -9.188 1 98.81 37 VAL B N 1
ATOM 1413 C CA . VAL B 1 37 ? 5.262 -9.445 -8.523 1 98.81 37 VAL B CA 1
ATOM 1414 C C . VAL B 1 37 ? 4.156 -9.695 -9.547 1 98.81 37 VAL B C 1
ATOM 1416 O O . VAL B 1 37 ? 3.805 -8.797 -10.32 1 98.81 37 VAL B O 1
ATOM 1419 N N . ILE B 1 38 ? 3.641 -10.883 -9.57 1 98.19 38 ILE B N 1
ATOM 1420 C CA . ILE B 1 38 ? 2.469 -11.195 -10.375 1 98.19 38 ILE B CA 1
ATOM 1421 C C . ILE B 1 38 ? 1.213 -11.133 -9.508 1 98.19 38 ILE B C 1
ATOM 1423 O O . ILE B 1 38 ? 1.107 -11.836 -8.508 1 98.19 38 ILE B O 1
ATOM 1427 N N . VAL B 1 39 ? 0.306 -10.273 -9.875 1 97.75 39 VAL B N 1
ATOM 1428 C CA . VAL B 1 39 ? -1.002 -10.18 -9.234 1 97.75 39 VAL B CA 1
ATOM 1429 C C . VAL B 1 39 ? -2.004 -11.062 -9.969 1 97.75 39 VAL B C 1
ATOM 1431 O O . VAL B 1 39 ? -2.223 -10.906 -11.172 1 97.75 39 VAL B O 1
ATOM 1434 N N . SER B 1 40 ? -2.594 -11.992 -9.203 1 95.56 40 SER B N 1
ATOM 1435 C CA . SER B 1 40 ? -3.551 -12.922 -9.789 1 95.56 40 SER B CA 1
ATOM 1436 C C . SER B 1 40 ? -4.781 -12.188 -10.32 1 95.56 40 SER B C 1
ATOM 1438 O O . SER B 1 40 ? -5.266 -11.242 -9.688 1 95.56 40 SER B O 1
ATOM 1440 N N . ARG B 1 41 ? -5.23 -12.703 -11.414 1 95.69 41 ARG B N 1
ATOM 1441 C CA . ARG B 1 41 ? -6.492 -12.164 -11.914 1 95.69 41 ARG B CA 1
ATOM 1442 C C . ARG B 1 41 ? -7.672 -12.711 -11.117 1 95.69 41 ARG B C 1
ATOM 1444 O O . ARG B 1 41 ? -7.668 -13.875 -10.711 1 95.69 41 ARG B O 1
ATOM 1451 N N . SER B 1 42 ? -8.672 -11.82 -10.992 1 93.38 42 SER B N 1
ATOM 1452 C CA . SER B 1 42 ? -9.859 -12.219 -10.25 1 93.38 42 SER B CA 1
ATOM 1453 C C . SER B 1 42 ? -10.453 -13.516 -10.805 1 93.38 42 SER B C 1
ATOM 1455 O O . SER B 1 42 ? -10.938 -14.352 -10.047 1 93.38 42 SER B O 1
ATOM 1457 N N . ALA B 1 43 ? -10.375 -13.703 -12.109 1 90.81 43 ALA B N 1
ATOM 1458 C CA . ALA B 1 43 ? -10.938 -14.867 -12.781 1 90.81 43 ALA B CA 1
ATOM 1459 C C . ALA B 1 43 ? -10.219 -16.141 -12.359 1 90.81 43 ALA B C 1
ATOM 1461 O O . ALA B 1 43 ? -10.773 -17.25 -12.461 1 90.81 43 ALA B O 1
ATOM 1462 N N . ASN B 1 44 ? -9.016 -16.016 -11.859 1 87.56 44 ASN B N 1
ATOM 1463 C CA . ASN B 1 44 ? -8.195 -17.172 -11.508 1 87.56 44 ASN B CA 1
ATOM 1464 C C . ASN B 1 44 ? -8.266 -17.469 -10.016 1 87.56 44 ASN B C 1
ATOM 1466 O O . ASN B 1 44 ? -7.668 -18.438 -9.547 1 87.56 44 ASN B O 1
ATOM 1470 N N . VAL B 1 45 ? -8.945 -16.609 -9.273 1 86.44 45 VAL B N 1
ATOM 1471 C CA . VAL B 1 45 ? -9.086 -16.828 -7.836 1 86.44 45 VAL B CA 1
ATOM 1472 C C . VAL B 1 45 ? -10.281 -17.734 -7.562 1 86.44 45 VAL B C 1
ATOM 1474 O O . VAL B 1 45 ? -11.43 -17.281 -7.562 1 86.44 45 VAL B O 1
ATOM 1477 N N . THR B 1 46 ? -10.031 -19.016 -7.422 1 79.31 46 THR B N 1
ATOM 1478 C CA . THR B 1 46 ? -11.133 -19.969 -7.359 1 79.31 46 THR B CA 1
ATOM 1479 C C . THR B 1 46 ? -11.211 -20.609 -5.98 1 79.31 46 THR B C 1
ATOM 1481 O O . THR B 1 46 ? -12.25 -21.156 -5.602 1 79.31 46 THR B O 1
ATOM 1484 N N . HIS B 1 47 ? -10.188 -20.531 -5.227 1 77.25 47 HIS B N 1
ATOM 1485 C CA . HIS B 1 47 ? -10.141 -21.234 -3.949 1 77.25 47 HIS B CA 1
ATOM 1486 C C . HIS B 1 47 ? -10.57 -20.312 -2.805 1 77.25 47 HIS B C 1
ATOM 1488 O O . HIS B 1 47 ? -10.492 -20.703 -1.635 1 77.25 47 HIS B O 1
ATOM 1494 N N . LYS B 1 48 ? -10.938 -19.156 -3.07 1 78 48 LYS B N 1
ATOM 1495 C CA . LYS B 1 48 ? -11.422 -18.156 -2.129 1 78 48 LYS B CA 1
ATOM 1496 C C . LYS B 1 48 ? -12.328 -17.141 -2.828 1 78 48 LYS B C 1
ATOM 1498 O O . LYS B 1 48 ? -12.406 -17.125 -4.059 1 78 48 LYS B O 1
ATOM 1503 N N . PRO B 1 49 ? -13.055 -16.391 -2.023 1 84.75 49 PRO B N 1
ATOM 1504 C CA . PRO B 1 49 ? -13.875 -15.367 -2.662 1 84.75 49 PRO B CA 1
ATOM 1505 C C . PRO B 1 49 ? -13.062 -14.43 -3.561 1 84.75 49 PRO B C 1
ATOM 1507 O O . PRO B 1 49 ? -11.914 -14.117 -3.25 1 84.75 49 PRO B O 1
ATOM 1510 N N . ALA B 1 50 ? -13.688 -14.07 -4.668 1 89.38 50 ALA B N 1
ATOM 1511 C CA . ALA B 1 50 ? -13.047 -13.141 -5.586 1 89.38 50 ALA B CA 1
ATOM 1512 C C . ALA B 1 50 ? -12.664 -11.844 -4.875 1 89.38 50 ALA B C 1
ATOM 1514 O O . ALA B 1 50 ? -13.398 -11.367 -4.004 1 89.38 50 ALA B O 1
ATOM 1515 N N . PRO B 1 51 ? -11.578 -11.305 -5.258 1 94.56 51 PRO B N 1
ATOM 1516 C CA . PRO B 1 51 ? -11.18 -10.031 -4.656 1 94.56 51 PRO B CA 1
ATOM 1517 C C . PRO B 1 51 ? -12.188 -8.914 -4.922 1 94.56 51 PRO B C 1
ATOM 1519 O O . PRO B 1 51 ? -12.828 -8.891 -5.977 1 94.56 51 PRO B O 1
ATOM 1522 N N . VAL B 1 52 ? -12.312 -8.039 -3.996 1 94.62 52 VAL B N 1
ATOM 1523 C CA . VAL B 1 52 ? -13.242 -6.918 -4.109 1 94.62 52 VAL B CA 1
ATOM 1524 C C . VAL B 1 52 ? -12.664 -5.863 -5.051 1 94.62 52 VAL B C 1
ATOM 1526 O O . VAL B 1 52 ? -13.406 -5.211 -5.785 1 94.62 52 VAL B O 1
ATOM 1529 N N . CYS B 1 53 ? -11.359 -5.645 -5.043 1 96.56 53 CYS B N 1
ATOM 1530 C CA . CYS B 1 53 ? -10.711 -4.645 -5.883 1 96.56 53 CYS B CA 1
ATOM 1531 C C . CYS B 1 53 ? -10.406 -5.203 -7.266 1 96.56 53 CYS B C 1
ATOM 1533 O O . CYS B 1 53 ? -9.992 -6.359 -7.395 1 96.56 53 CYS B O 1
ATOM 1535 N N . PRO B 1 54 ? -10.547 -4.363 -8.297 1 96.56 54 PRO B N 1
ATOM 1536 C CA . PRO B 1 54 ? -10.258 -4.824 -9.656 1 96.56 54 PRO B CA 1
ATOM 1537 C C . PRO B 1 54 ? -8.789 -5.191 -9.859 1 96.56 54 PRO B C 1
ATOM 1539 O O . PRO B 1 54 ? -7.926 -4.719 -9.117 1 96.56 54 PRO B O 1
ATOM 1542 N N . ASP B 1 55 ? -8.562 -6.012 -10.906 1 97.25 55 ASP B N 1
ATOM 1543 C CA . ASP B 1 55 ? -7.234 -6.531 -11.211 1 97.25 55 ASP B CA 1
ATOM 1544 C C . ASP B 1 55 ? -6.219 -5.402 -11.352 1 97.25 55 ASP B C 1
ATOM 1546 O O . ASP B 1 55 ? -5.176 -5.414 -10.695 1 97.25 55 ASP B O 1
ATOM 1550 N N . ARG B 1 56 ? -6.516 -4.402 -12.133 1 97.44 56 ARG B N 1
ATOM 1551 C CA . ARG B 1 56 ? -5.586 -3.312 -12.414 1 97.44 56 ARG B CA 1
ATOM 1552 C C . ARG B 1 56 ? -5.309 -2.49 -11.156 1 97.44 56 ARG B C 1
ATOM 1554 O O . ARG B 1 56 ? -4.18 -2.057 -10.93 1 97.44 56 ARG B O 1
ATOM 1561 N N . GLN B 1 57 ? -6.348 -2.283 -10.414 1 97.94 57 GLN B N 1
ATOM 1562 C CA . GLN B 1 57 ? -6.203 -1.541 -9.164 1 97.94 57 GLN B CA 1
ATOM 1563 C C . GLN B 1 57 ? -5.246 -2.252 -8.211 1 97.94 57 GLN B C 1
ATOM 1565 O O . GLN B 1 57 ? -4.371 -1.619 -7.613 1 97.94 57 GLN B O 1
ATOM 1570 N N . ARG B 1 58 ? -5.418 -3.504 -8.078 1 98.19 58 ARG B N 1
ATOM 1571 C CA . ARG B 1 58 ? -4.539 -4.273 -7.199 1 98.19 58 ARG B CA 1
ATOM 1572 C C . ARG B 1 58 ? -3.1 -4.246 -7.703 1 98.19 58 ARG B C 1
ATOM 1574 O O . ARG B 1 58 ? -2.164 -4.078 -6.918 1 98.19 58 ARG B O 1
ATOM 1581 N N . ARG B 1 59 ? -2.9 -4.363 -8.984 1 98.25 59 ARG B N 1
ATOM 1582 C CA . ARG B 1 59 ? -1.564 -4.285 -9.562 1 98.25 59 ARG B CA 1
ATOM 1583 C C . ARG B 1 59 ? -0.925 -2.93 -9.289 1 98.25 59 ARG B C 1
ATOM 1585 O O . ARG B 1 59 ? 0.247 -2.855 -8.914 1 98.25 59 ARG B O 1
ATOM 1592 N N . ASP B 1 60 ? -1.704 -1.834 -9.492 1 97.69 60 ASP B N 1
ATOM 1593 C CA . ASP B 1 60 ? -1.194 -0.479 -9.305 1 97.69 60 ASP B CA 1
ATOM 1594 C C . ASP B 1 60 ? -0.766 -0.249 -7.859 1 97.69 60 ASP B C 1
ATOM 1596 O O . ASP B 1 60 ? 0.266 0.375 -7.602 1 97.69 60 ASP B O 1
ATOM 1600 N N . VAL B 1 61 ? -1.515 -0.744 -6.938 1 98.38 61 VAL B N 1
ATOM 1601 C CA . VAL B 1 61 ? -1.213 -0.57 -5.523 1 98.38 61 VAL B CA 1
ATOM 1602 C C . VAL B 1 61 ? 0.049 -1.352 -5.164 1 98.38 61 VAL B C 1
ATOM 1604 O O . VAL B 1 61 ? 0.938 -0.83 -4.484 1 98.38 61 VAL B O 1
ATOM 1607 N N . VAL B 1 62 ? 0.192 -2.564 -5.641 1 98.75 62 VAL B N 1
ATOM 1608 C CA . VAL B 1 62 ? 1.378 -3.381 -5.402 1 98.75 62 VAL B CA 1
ATOM 1609 C C . VAL B 1 62 ? 2.604 -2.705 -6.012 1 98.75 62 VAL B C 1
ATOM 1611 O O . VAL B 1 62 ? 3.672 -2.668 -5.398 1 98.75 62 VAL B O 1
ATOM 1614 N N . ALA B 1 63 ? 2.453 -2.117 -7.195 1 98.69 63 ALA B N 1
ATOM 1615 C CA . ALA B 1 63 ? 3.551 -1.471 -7.91 1 98.69 63 ALA B CA 1
ATOM 1616 C C . ALA B 1 63 ? 4.066 -0.255 -7.145 1 98.69 63 ALA B C 1
ATOM 1618 O O . ALA B 1 63 ? 5.199 0.18 -7.348 1 98.69 63 ALA B O 1
ATOM 1619 N N . ALA B 1 64 ? 3.26 0.24 -6.301 1 98.62 64 ALA B N 1
ATOM 1620 C CA . ALA B 1 64 ? 3.598 1.463 -5.578 1 98.62 64 ALA B CA 1
ATOM 1621 C C . ALA B 1 64 ? 4.469 1.159 -4.359 1 98.62 64 ALA B C 1
ATOM 1623 O O . ALA B 1 64 ? 4.98 2.074 -3.711 1 98.62 64 ALA B O 1
ATOM 1624 N N . LEU B 1 65 ? 4.656 -0.076 -4.004 1 98.75 65 LEU B N 1
ATOM 1625 C CA . LEU B 1 65 ? 5.461 -0.463 -2.852 1 98.75 65 LEU B CA 1
ATOM 1626 C C . LEU B 1 65 ? 6.949 -0.29 -3.146 1 98.75 65 LEU B C 1
ATOM 1628 O O . LEU B 1 65 ? 7.406 -0.581 -4.254 1 98.75 65 LEU B O 1
ATOM 1632 N N . SER B 1 66 ? 7.734 0.087 -2.17 1 98.62 66 SER B N 1
ATOM 1633 C CA . SER B 1 66 ? 9.133 0.45 -2.354 1 98.62 66 SER B CA 1
ATOM 1634 C C . SER B 1 66 ? 9.969 -0.76 -2.752 1 98.62 66 SER B C 1
ATOM 1636 O O . SER B 1 66 ? 10.961 -0.626 -3.477 1 98.62 66 SER B O 1
ATOM 1638 N N . VAL B 1 67 ? 9.57 -1.917 -2.346 1 98.56 67 VAL B N 1
ATOM 1639 C CA . VAL B 1 67 ? 10.398 -3.1 -2.553 1 98.56 67 VAL B CA 1
ATOM 1640 C C . VAL B 1 67 ? 10.078 -3.727 -3.906 1 98.56 67 VAL B C 1
ATOM 1642 O O . VAL B 1 67 ? 10.789 -4.621 -4.371 1 98.56 67 VAL B O 1
ATOM 1645 N N . VAL B 1 68 ? 9.023 -3.271 -4.562 1 98.88 68 VAL B N 1
ATOM 1646 C CA . VAL B 1 68 ? 8.586 -3.879 -5.812 1 98.88 68 VAL B CA 1
ATOM 1647 C C . VAL B 1 68 ? 9.148 -3.098 -6.996 1 98.88 68 VAL B C 1
ATOM 1649 O O . VAL B 1 68 ? 8.891 -1.902 -7.145 1 98.88 68 VAL B O 1
ATOM 1652 N N . ASP B 1 69 ? 9.875 -3.748 -7.82 1 98.69 69 ASP B N 1
ATOM 1653 C CA . ASP B 1 69 ? 10.422 -3.107 -9.008 1 98.69 69 ASP B CA 1
ATOM 1654 C C . ASP B 1 69 ? 9.406 -3.096 -10.148 1 98.69 69 ASP B C 1
ATOM 1656 O O . ASP B 1 69 ? 9.297 -2.111 -10.883 1 98.69 69 ASP B O 1
ATOM 1660 N N . GLU B 1 70 ? 8.68 -4.191 -10.305 1 98.62 70 GLU B N 1
ATOM 1661 C CA . GLU B 1 70 ? 7.645 -4.277 -11.328 1 98.62 70 GLU B CA 1
ATOM 1662 C C . GLU B 1 70 ? 6.492 -5.172 -10.883 1 98.62 70 GLU B C 1
ATOM 1664 O O . GLU B 1 70 ? 6.715 -6.234 -10.297 1 98.62 70 GLU B O 1
ATOM 1669 N N . ALA B 1 71 ? 5.301 -4.773 -11.125 1 98.75 71 ALA B N 1
ATOM 1670 C CA . ALA B 1 71 ? 4.098 -5.562 -10.883 1 98.75 71 ALA B CA 1
ATOM 1671 C C . ALA B 1 71 ? 3.396 -5.906 -12.195 1 98.75 71 ALA B C 1
ATOM 1673 O O . ALA B 1 71 ? 3.297 -5.066 -13.094 1 98.75 71 ALA B O 1
ATOM 1674 N N . HIS B 1 72 ? 2.936 -7.105 -12.281 1 98.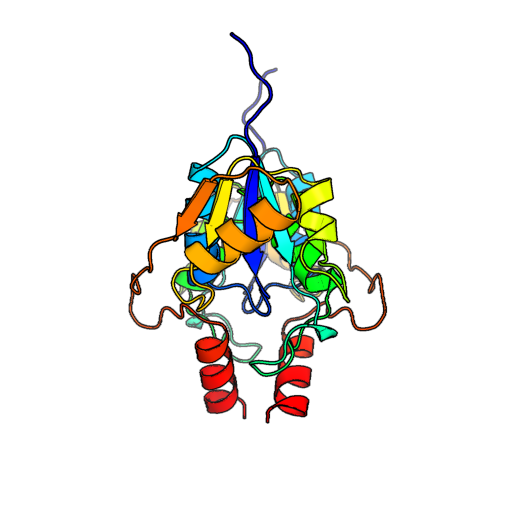56 72 HIS B N 1
ATOM 1675 C CA . HIS B 1 72 ? 2.297 -7.633 -13.484 1 98.56 72 HIS B CA 1
ATOM 1676 C C . HIS B 1 72 ? 0.95 -8.266 -13.156 1 98.56 72 HIS B C 1
ATOM 1678 O O . HIS B 1 72 ? 0.767 -8.82 -12.062 1 98.56 72 HIS B O 1
ATOM 1684 N N . LEU B 1 73 ? 0.101 -8.141 -14.156 1 97.81 73 LEU B N 1
ATOM 1685 C CA . LEU B 1 73 ? -1.089 -8.977 -14.055 1 97.81 73 LEU B CA 1
ATOM 1686 C C . LEU B 1 73 ? -0.808 -10.391 -14.57 1 97.81 73 LEU B C 1
ATOM 1688 O O . LEU B 1 73 ? -0.108 -10.562 -15.57 1 97.81 73 LEU B O 1
ATOM 1692 N N . GLY B 1 74 ? -1.344 -11.32 -13.852 1 96.81 74 GLY B N 1
ATOM 1693 C CA . GLY B 1 74 ? -1.254 -12.688 -14.344 1 96.81 74 GLY B CA 1
ATOM 1694 C C . GLY B 1 74 ? -1.991 -12.898 -15.656 1 96.81 74 GLY B C 1
ATOM 1695 O O . GLY B 1 74 ? -2.654 -11.992 -16.156 1 96.81 74 GLY B O 1
ATOM 1696 N N . ASP B 1 75 ? -1.733 -14.07 -16.188 1 95.56 75 ASP B N 1
ATOM 1697 C CA . ASP B 1 75 ? -2.467 -14.492 -17.375 1 95.56 75 ASP B CA 1
ATOM 1698 C C . ASP B 1 75 ? -3.764 -15.203 -17 1 95.56 75 ASP B C 1
ATOM 1700 O O . ASP B 1 75 ? -3.781 -16.016 -16.078 1 95.56 75 ASP B O 1
ATOM 1704 N N . PRO B 1 76 ? -4.859 -14.859 -17.688 1 92.56 76 PRO B N 1
ATOM 1705 C CA . PRO B 1 76 ? -6.145 -15.445 -17.312 1 92.56 76 PRO B CA 1
ATOM 1706 C C . PRO B 1 76 ? -6.184 -16.969 -17.516 1 92.56 76 PRO B C 1
ATOM 1708 O O . PRO B 1 76 ? -7.008 -17.656 -16.906 1 92.56 76 PRO B O 1
ATOM 1711 N N . GLU B 1 77 ? -5.277 -17.516 -18.266 1 91.12 77 GLU B N 1
ATOM 1712 C CA . GLU B 1 77 ? -5.383 -18.938 -18.625 1 91.12 77 GLU B CA 1
ATOM 1713 C C . GLU B 1 77 ? -4.137 -19.703 -18.203 1 91.12 77 GLU B C 1
ATOM 1715 O O . GLU B 1 77 ? -4.219 -20.891 -17.859 1 91.12 77 GLU B O 1
ATOM 1720 N N . ASP B 1 78 ? -3.043 -19.016 -18.234 1 91.19 78 ASP B N 1
ATOM 1721 C CA . ASP B 1 78 ? -1.785 -19.719 -18.016 1 91.19 78 ASP B CA 1
ATOM 1722 C C . ASP B 1 78 ? -0.866 -18.953 -17.078 1 91.19 78 ASP B C 1
ATOM 1724 O O . ASP B 1 78 ? -0.282 -17.938 -17.469 1 91.19 78 ASP B O 1
ATOM 1728 N N . TYR B 1 79 ? -0.64 -19.516 -15.891 1 88.25 79 TYR B N 1
ATOM 1729 C CA . TYR B 1 79 ? 0.192 -18.922 -14.852 1 88.25 79 TYR B CA 1
ATOM 1730 C C . TYR B 1 79 ? 1.615 -18.703 -15.344 1 88.25 79 TYR B C 1
ATOM 1732 O O . TYR B 1 79 ? 2.297 -17.781 -14.906 1 88.25 79 TYR B O 1
ATOM 1740 N N . PHE B 1 80 ? 2.045 -19.391 -16.328 1 92.56 80 PHE B N 1
ATOM 1741 C CA . PHE B 1 80 ? 3.465 -19.406 -16.656 1 92.56 80 PHE B CA 1
ATOM 1742 C C . PHE B 1 80 ? 3.775 -18.406 -17.766 1 92.56 80 PHE B C 1
ATOM 1744 O O . PHE B 1 80 ? 4.941 -18.156 -18.078 1 92.56 80 PHE B O 1
ATOM 1751 N N . VAL B 1 81 ? 2.77 -17.812 -18.359 1 95.38 81 VAL B N 1
ATOM 1752 C CA . VAL B 1 81 ? 3.006 -16.828 -19.406 1 95.38 81 VAL B CA 1
ATOM 1753 C C . VAL B 1 81 ? 3.816 -15.656 -18.844 1 95.38 81 VAL B C 1
ATOM 1755 O O . VAL B 1 81 ? 4.926 -15.383 -19.297 1 95.38 81 VAL B O 1
ATOM 1758 N N . PRO B 1 82 ? 3.316 -15.094 -17.719 1 96.31 82 PRO B N 1
ATOM 1759 C CA . PRO B 1 82 ? 4.148 -14.016 -17.188 1 96.31 82 PRO B CA 1
ATOM 1760 C C . PRO B 1 82 ? 5.449 -14.523 -16.562 1 96.31 82 PRO B C 1
ATOM 1762 O O . PRO B 1 82 ? 6.449 -13.797 -16.547 1 96.31 82 PRO B O 1
ATOM 1765 N N . VAL B 1 83 ? 5.512 -15.695 -16.047 1 96.19 83 VAL B N 1
ATOM 1766 C CA . VAL B 1 83 ? 6.727 -16.25 -15.461 1 96.19 83 VAL B CA 1
ATOM 1767 C C . VAL B 1 83 ? 7.816 -16.344 -16.531 1 96.19 83 VAL B C 1
ATOM 1769 O O . VAL B 1 83 ? 8.961 -15.953 -16.281 1 96.19 83 VAL B O 1
ATOM 1772 N N . ARG B 1 84 ? 7.422 -16.812 -17.719 1 96.12 84 ARG B N 1
ATOM 1773 C CA . ARG B 1 84 ? 8.352 -16.922 -18.828 1 96.12 84 ARG B CA 1
ATOM 1774 C C . ARG B 1 84 ? 8.859 -15.555 -19.266 1 96.12 84 ARG B C 1
ATOM 1776 O O . ARG B 1 84 ? 10.047 -15.391 -19.547 1 96.12 84 ARG B O 1
ATOM 1783 N N . GLU B 1 85 ? 7.965 -14.586 -19.297 1 96.69 85 GLU B N 1
ATOM 1784 C CA . GLU B 1 85 ? 8.312 -13.227 -19.719 1 96.69 85 GLU B CA 1
ATOM 1785 C C . GLU B 1 85 ? 9.289 -12.586 -18.734 1 96.69 85 GLU B C 1
ATOM 1787 O O . GLU B 1 85 ? 10.227 -11.891 -19.156 1 96.69 85 GLU B O 1
ATOM 1792 N N . ILE B 1 86 ? 9.094 -12.859 -17.469 1 97.06 86 ILE B N 1
ATOM 1793 C CA . ILE B 1 86 ? 9.914 -12.258 -16.422 1 97.06 86 ILE B CA 1
ATOM 1794 C C . ILE B 1 86 ? 11.25 -12.984 -16.344 1 97.06 86 ILE B C 1
ATOM 1796 O O . ILE B 1 86 ? 12.281 -12.367 -16.062 1 97.06 86 ILE B O 1
ATOM 1800 N N . ASP B 1 87 ? 11.219 -14.312 -16.578 1 96.62 87 ASP B N 1
ATOM 1801 C CA . ASP B 1 87 ? 12.398 -15.164 -16.516 1 96.62 87 ASP B CA 1
ATOM 1802 C C . ASP B 1 87 ? 13.117 -15 -15.172 1 96.62 87 ASP B C 1
ATOM 1804 O O . ASP B 1 87 ? 14.289 -14.633 -15.125 1 96.62 87 ASP B O 1
ATOM 1808 N N . PRO B 1 88 ? 12.438 -15.328 -14.055 1 97.62 88 PRO B N 1
ATOM 1809 C CA . PRO B 1 88 ? 13.008 -15.109 -12.719 1 97.62 88 PRO B CA 1
ATOM 1810 C C . PRO B 1 88 ? 14.133 -16.094 -12.398 1 97.62 88 PRO B C 1
ATOM 1812 O O . PRO B 1 88 ? 14.172 -17.188 -12.953 1 97.62 88 PRO B O 1
ATOM 1815 N N . ASP B 1 89 ? 15 -15.672 -11.562 1 97.75 89 ASP B N 1
ATOM 1816 C CA . ASP B 1 89 ? 16.047 -16.547 -11.023 1 97.75 89 ASP B CA 1
ATOM 1817 C C . ASP B 1 89 ? 15.547 -17.297 -9.789 1 97.75 89 ASP B C 1
ATOM 1819 O O . ASP B 1 89 ? 15.992 -18.422 -9.516 1 97.75 89 ASP B O 1
ATOM 1823 N N . VAL B 1 90 ? 14.617 -16.688 -9.086 1 97.69 90 VAL B N 1
ATOM 1824 C CA . VAL B 1 90 ? 14.07 -17.281 -7.871 1 97.69 90 VAL B CA 1
ATOM 1825 C C . VAL B 1 90 ? 12.578 -16.984 -7.785 1 97.69 90 VAL B C 1
ATOM 1827 O O . VAL B 1 90 ? 12.141 -15.867 -8.062 1 97.69 90 VAL B O 1
ATOM 1830 N N . ILE B 1 91 ? 11.812 -17.984 -7.465 1 96.94 91 ILE B N 1
ATOM 1831 C CA . ILE B 1 91 ? 10.391 -17.859 -7.164 1 96.94 91 ILE B CA 1
ATOM 1832 C C . ILE B 1 91 ? 10.164 -18.047 -5.668 1 96.94 91 ILE B C 1
ATOM 1834 O O . ILE B 1 91 ? 10.547 -19.062 -5.094 1 96.94 91 ILE B O 1
ATOM 1838 N N . VAL B 1 92 ? 9.586 -17.047 -5.07 1 96.56 92 VAL B N 1
ATOM 1839 C CA . VAL B 1 92 ? 9.328 -17.062 -3.635 1 96.56 92 VAL B CA 1
ATOM 1840 C C . VAL B 1 92 ? 7.848 -17.328 -3.383 1 96.56 92 VAL B C 1
ATOM 1842 O O . VAL B 1 92 ? 6.992 -16.516 -3.727 1 96.56 92 VAL B O 1
ATOM 1845 N N . LEU B 1 93 ? 7.586 -18.422 -2.734 1 94.19 93 LEU B N 1
ATOM 1846 C CA . LEU B 1 93 ? 6.215 -18.812 -2.41 1 94.19 93 LEU B CA 1
ATOM 1847 C C . LEU B 1 93 ? 5.797 -18.234 -1.059 1 94.19 93 LEU B C 1
ATOM 1849 O O . LEU B 1 93 ? 6.609 -18.156 -0.134 1 94.19 93 LEU B O 1
ATOM 1853 N N . GLY B 1 94 ? 4.512 -17.859 -1.028 1 89.94 94 GLY B N 1
ATOM 1854 C CA . GLY B 1 94 ? 3.982 -17.406 0.248 1 89.94 94 GLY B CA 1
ATOM 1855 C C . GLY B 1 94 ? 3.932 -18.5 1.297 1 89.94 94 GLY B C 1
ATOM 1856 O O . GLY B 1 94 ? 3.863 -19.672 0.963 1 89.94 94 GLY B O 1
ATOM 1857 N N . PHE B 1 95 ? 3.928 -18.062 2.508 1 81.25 95 PHE B N 1
ATOM 1858 C CA . PHE B 1 95 ? 3.955 -18.969 3.646 1 81.25 95 PHE B CA 1
ATOM 1859 C C . PHE B 1 95 ? 2.775 -19.922 3.598 1 81.25 95 PHE B C 1
ATOM 1861 O O . PHE B 1 95 ? 2.932 -21.125 3.863 1 81.25 95 PHE B O 1
ATOM 1868 N N . ASP B 1 96 ? 1.606 -19.484 3.252 1 69.44 96 ASP B N 1
ATOM 1869 C CA . ASP B 1 96 ? 0.394 -20.297 3.334 1 69.44 96 ASP B CA 1
ATOM 1870 C C . ASP B 1 96 ? 0.037 -20.891 1.973 1 69.44 96 ASP B C 1
ATOM 1872 O O . ASP B 1 96 ? -1.033 -21.484 1.808 1 69.44 96 ASP B O 1
ATOM 1876 N N . GLN B 1 97 ? 0.859 -20.688 1.098 1 66.88 97 GLN B N 1
ATOM 1877 C CA . GLN B 1 97 ? 0.517 -21.156 -0.241 1 66.88 97 GLN B CA 1
ATOM 1878 C C . GLN B 1 97 ? 0.718 -22.672 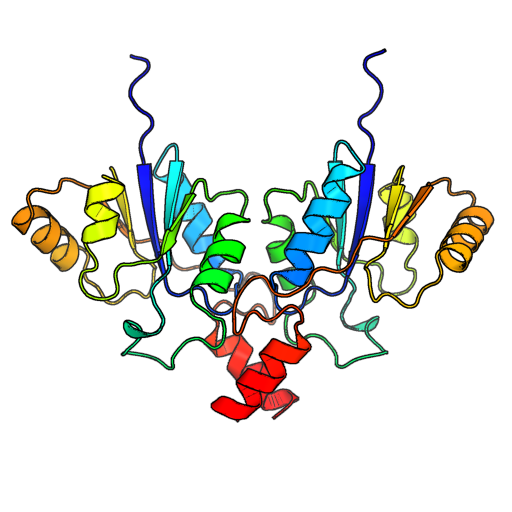-0.364 1 66.88 97 GLN B C 1
ATOM 1880 O O . GLN B 1 97 ? 1.714 -23.203 0.121 1 66.88 97 GLN B O 1
ATOM 1885 N N . HIS B 1 98 ? -0.428 -23.266 -0.661 1 58.38 98 HIS B N 1
ATOM 1886 C CA . HIS B 1 98 ? -0.525 -24.719 -0.721 1 58.38 98 HIS B CA 1
ATOM 1887 C C . HIS B 1 98 ? 0.347 -25.281 -1.837 1 58.38 98 HIS B C 1
ATOM 1889 O O . HIS B 1 98 ? 0.63 -26.484 -1.861 1 58.38 98 HIS B O 1
ATOM 1895 N N . HIS B 1 99 ? 0.656 -24.406 -2.793 1 60.5 99 HIS B N 1
ATOM 1896 C CA . HIS B 1 99 ? 1.419 -25.094 -3.82 1 60.5 99 HIS B CA 1
ATOM 1897 C C . HIS B 1 99 ? 2.754 -25.594 -3.275 1 60.5 99 HIS B C 1
ATOM 1899 O O . HIS B 1 99 ? 3.461 -24.859 -2.586 1 60.5 99 HIS B O 1
ATOM 1905 N N . ASP B 1 100 ? 2.912 -26.844 -3.418 1 67.88 100 ASP B N 1
ATOM 1906 C CA . ASP B 1 100 ? 4.164 -27.453 -2.979 1 67.88 100 ASP B CA 1
ATOM 1907 C C . ASP B 1 100 ? 5.32 -27.062 -3.893 1 67.88 100 ASP B C 1
ATOM 1909 O O . ASP B 1 100 ? 5.125 -26.828 -5.086 1 67.88 100 ASP B O 1
ATOM 1913 N N . GLU B 1 101 ? 6.355 -26.609 -3.287 1 80.5 101 GLU B N 1
ATOM 1914 C CA . GLU B 1 101 ? 7.605 -26.266 -3.963 1 80.5 101 GLU B CA 1
ATOM 1915 C C . GLU B 1 101 ? 7.945 -27.281 -5.047 1 80.5 101 GLU B C 1
ATOM 1917 O O . GLU B 1 101 ? 8.352 -26.906 -6.148 1 80.5 101 GLU B O 1
ATOM 1922 N N . GLU B 1 102 ? 7.621 -28.5 -4.801 1 81.88 102 GLU B N 1
ATOM 1923 C CA . GLU B 1 102 ? 7.949 -29.562 -5.738 1 81.88 102 GLU B CA 1
ATOM 1924 C C . GLU B 1 102 ? 7.078 -29.484 -6.992 1 81.88 102 GLU B C 1
ATOM 1926 O O . GLU B 1 102 ? 7.555 -29.734 -8.102 1 81.88 102 GLU B O 1
ATOM 1931 N N . GLY B 1 103 ? 5.816 -29.094 -6.746 1 84.44 103 GLY B N 1
ATOM 1932 C CA . GLY B 1 103 ? 4.914 -28.938 -7.875 1 84.44 103 GLY B CA 1
ATOM 1933 C C . GLY B 1 103 ? 5.309 -27.812 -8.812 1 84.44 103 GLY B C 1
ATOM 1934 O O . GLY B 1 103 ? 5.277 -27.984 -10.031 1 84.44 103 GLY B O 1
ATOM 1935 N N . ILE B 1 104 ? 5.758 -26.797 -8.234 1 87.12 104 ILE B N 1
ATOM 1936 C CA . ILE B 1 104 ? 6.172 -25.641 -9.023 1 87.12 104 ILE B CA 1
ATOM 1937 C C . ILE B 1 104 ? 7.469 -25.953 -9.766 1 87.12 104 ILE B C 1
ATOM 1939 O O . ILE B 1 104 ? 7.602 -25.656 -10.953 1 87.12 104 ILE B O 1
ATOM 1943 N N . ARG B 1 105 ? 8.383 -26.625 -9.125 1 89.19 105 ARG B N 1
ATOM 1944 C CA . ARG B 1 105 ? 9.648 -27 -9.742 1 89.19 105 ARG B CA 1
ATOM 1945 C C . ARG B 1 105 ? 9.43 -27.938 -10.93 1 89.19 105 ARG B C 1
ATOM 1947 O O . ARG B 1 105 ? 10.039 -27.766 -11.984 1 89.19 105 ARG B O 1
ATOM 1954 N N . ALA B 1 106 ? 8.562 -28.875 -10.711 1 90.5 106 ALA B N 1
ATOM 1955 C CA . ALA B 1 106 ? 8.25 -29.812 -11.773 1 90.5 106 ALA B CA 1
ATOM 1956 C C . ALA B 1 106 ? 7.633 -29.109 -12.977 1 90.5 106 ALA B C 1
ATOM 1958 O O . ALA B 1 106 ? 7.996 -29.391 -14.125 1 90.5 106 ALA B O 1
ATOM 1959 N N . ALA B 1 107 ? 6.699 -28.219 -12.641 1 90.31 107 ALA B N 1
ATOM 1960 C CA . ALA B 1 107 ? 6.02 -27.484 -13.695 1 90.31 107 ALA B CA 1
ATOM 1961 C C . ALA B 1 107 ? 7.004 -26.609 -14.477 1 90.31 107 ALA B C 1
ATOM 1963 O O . ALA B 1 107 ? 6.902 -26.484 -15.695 1 90.31 107 ALA B O 1
ATOM 1964 N N . LEU B 1 108 ? 7.965 -26.016 -13.773 1 92.12 108 LEU B N 1
ATOM 1965 C CA . LEU B 1 108 ? 9.008 -25.219 -14.422 1 92.12 108 LEU B CA 1
ATOM 1966 C C . LEU B 1 108 ? 9.852 -26.094 -15.352 1 92.12 108 LEU B C 1
ATOM 1968 O O . LEU B 1 108 ? 10.102 -25.703 -16.5 1 92.12 108 LEU B O 1
ATOM 1972 N N . GLY B 1 109 ? 10.242 -27.219 -14.875 1 91.5 109 GLY B N 1
ATOM 1973 C CA . GLY B 1 109 ? 11.039 -28.141 -15.672 1 91.5 109 GLY B CA 1
ATOM 1974 C C . GLY B 1 109 ? 10.344 -28.578 -16.953 1 91.5 109 GLY B C 1
ATOM 1975 O O . GLY B 1 109 ? 10.969 -28.609 -18.016 1 91.5 109 GLY B O 1
ATOM 1976 N N . GLU B 1 110 ? 9.102 -28.875 -16.797 1 93.88 110 GLU B N 1
ATOM 1977 C CA . GLU B 1 110 ? 8.312 -29.312 -17.938 1 93.88 110 GLU B CA 1
ATOM 1978 C C . GLU B 1 110 ? 8.258 -28.25 -19.016 1 93.88 110 GLU B C 1
ATOM 1980 O O . GLU B 1 110 ? 8.07 -28.547 -20.203 1 93.88 110 GLU B O 1
ATOM 1985 N N . ARG B 1 111 ? 8.516 -27.031 -18.609 1 93.31 111 ARG B N 1
ATOM 1986 C CA . ARG B 1 111 ? 8.383 -25.922 -19.531 1 93.31 111 ARG B CA 1
ATOM 1987 C C . ARG B 1 111 ? 9.758 -25.375 -19.922 1 93.31 111 ARG B C 1
ATOM 1989 O O . ARG B 1 111 ? 9.852 -24.344 -20.594 1 93.31 111 ARG B O 1
ATOM 1996 N N . GLY B 1 112 ? 10.789 -25.984 -19.391 1 93.25 112 GLY B N 1
ATOM 1997 C CA . GLY B 1 112 ? 12.148 -25.578 -19.703 1 93.25 112 GLY B CA 1
ATOM 1998 C C . GLY B 1 112 ? 12.578 -24.312 -19 1 93.25 112 GLY B C 1
ATOM 1999 O O . GLY B 1 112 ? 13.438 -23.578 -19.5 1 93.25 112 GLY B O 1
ATOM 2000 N N . LEU B 1 113 ? 11.891 -24 -17.938 1 93.06 113 LEU B N 1
ATOM 2001 C CA . LEU B 1 113 ? 12.234 -22.828 -17.125 1 93.06 113 LEU B CA 1
ATOM 2002 C C . LEU B 1 113 ? 13.109 -23.234 -15.945 1 93.06 113 LEU B C 1
ATOM 2004 O O . LEU B 1 113 ? 12.953 -24.328 -15.391 1 93.06 113 LEU B O 1
ATOM 2008 N N . VAL B 1 114 ? 14.109 -22.406 -15.703 1 92.81 114 VAL B N 1
ATOM 2009 C CA . VAL B 1 114 ? 15.008 -22.656 -14.586 1 92.81 114 VAL B CA 1
ATOM 2010 C C . VAL B 1 114 ? 14.914 -21.516 -13.578 1 92.81 114 VAL B C 1
ATOM 2012 O O . VAL B 1 114 ? 15.219 -20.359 -13.906 1 92.81 114 VAL B O 1
ATOM 2015 N N . ALA B 1 115 ? 14.453 -21.859 -12.406 1 95.75 115 ALA B N 1
ATOM 2016 C CA . ALA B 1 115 ? 14.383 -20.922 -11.289 1 95.75 115 ALA B CA 1
ATOM 2017 C C . ALA B 1 115 ? 14.453 -21.656 -9.953 1 95.75 115 ALA B C 1
ATOM 2019 O O . ALA B 1 115 ? 13.891 -22.75 -9.812 1 95.75 115 ALA B O 1
ATOM 2020 N N . ASP B 1 116 ? 15.133 -21.109 -9.016 1 95.25 116 ASP B N 1
ATOM 2021 C CA . ASP B 1 116 ? 15.039 -21.625 -7.648 1 95.25 116 ASP B CA 1
ATOM 2022 C C . ASP B 1 116 ? 13.656 -21.344 -7.059 1 95.25 116 ASP B C 1
ATOM 2024 O O . ASP B 1 116 ? 13 -20.375 -7.434 1 95.25 116 ASP B O 1
ATOM 2028 N N . VAL B 1 117 ? 13.203 -22.25 -6.215 1 95.19 117 VAL B N 1
ATOM 2029 C CA . VAL B 1 117 ? 11.93 -22.078 -5.539 1 95.19 117 VAL B CA 1
ATOM 2030 C C . VAL B 1 117 ? 12.133 -22.094 -4.027 1 95.19 117 VAL B C 1
ATOM 2032 O O . VAL B 1 117 ? 12.664 -23.062 -3.477 1 95.19 117 VAL B O 1
ATOM 2035 N N . VAL B 1 118 ? 11.758 -21 -3.426 1 93.69 118 VAL B N 1
ATOM 2036 C CA . VAL B 1 118 ? 11.883 -20.891 -1.976 1 93.69 118 VAL B CA 1
ATOM 2037 C C . VAL B 1 118 ? 10.539 -20.484 -1.368 1 93.69 118 VAL B C 1
ATOM 2039 O O . VAL B 1 118 ? 9.656 -20 -2.076 1 93.69 118 VAL B O 1
ATOM 2042 N N . ARG B 1 119 ? 10.445 -20.766 -0.075 1 92.81 119 ARG B N 1
ATOM 2043 C CA . ARG B 1 119 ? 9.219 -20.422 0.64 1 92.81 119 ARG B CA 1
ATOM 2044 C C . ARG B 1 119 ? 9.477 -19.328 1.669 1 92.81 119 ARG B C 1
ATOM 2046 O O . ARG B 1 119 ? 10.445 -19.391 2.43 1 92.81 119 ARG B O 1
ATOM 2053 N N . ALA B 1 120 ? 8.625 -18.328 1.597 1 92.75 120 ALA B N 1
ATOM 2054 C CA . ALA B 1 120 ? 8.719 -17.266 2.588 1 92.75 120 ALA B CA 1
ATOM 2055 C C . ALA B 1 120 ? 8.242 -17.75 3.957 1 92.75 120 ALA B C 1
ATOM 2057 O O . ALA B 1 120 ? 7.453 -18.688 4.055 1 92.75 120 ALA B O 1
ATOM 2058 N N . THR B 1 121 ? 8.734 -17.109 4.957 1 90.25 121 THR B N 1
ATOM 2059 C CA . THR B 1 121 ? 8.344 -17.438 6.32 1 90.25 121 THR B CA 1
ATOM 2060 C C . THR B 1 121 ? 7.043 -16.719 6.695 1 90.25 121 THR B C 1
ATOM 2062 O O . THR B 1 121 ? 6.691 -15.711 6.094 1 90.25 121 THR B O 1
ATOM 2065 N N . GLY B 1 122 ? 6.383 -17.344 7.566 1 87.31 122 GLY B N 1
ATOM 2066 C CA . GLY B 1 122 ? 5.266 -16.641 8.18 1 87.31 122 GLY B CA 1
ATOM 2067 C C . GLY B 1 122 ? 5.695 -15.672 9.258 1 87.31 122 GLY B C 1
ATOM 2068 O O . GLY B 1 122 ? 6.816 -15.758 9.773 1 87.31 122 GLY B O 1
ATOM 2069 N N . ARG B 1 123 ? 4.863 -14.672 9.477 1 87.5 123 ARG B N 1
ATOM 2070 C CA . ARG B 1 123 ? 5.156 -13.711 10.531 1 87.5 123 ARG B CA 1
ATOM 2071 C C . ARG B 1 123 ? 4.012 -13.641 11.547 1 87.5 123 ARG B C 1
ATOM 2073 O O . ARG B 1 123 ? 2.842 -13.711 11.172 1 87.5 123 ARG B O 1
ATOM 2080 N N . GLU B 1 124 ? 4.41 -13.531 12.75 1 90.19 124 GLU B N 1
ATOM 2081 C CA . GLU B 1 124 ? 3.434 -13.32 13.82 1 90.19 124 GLU B CA 1
ATOM 2082 C C . GLU B 1 124 ? 3.127 -11.828 13.992 1 90.19 124 GLU B C 1
ATOM 2084 O O . GLU B 1 124 ? 3.953 -10.977 13.656 1 90.19 124 GLU B O 1
ATOM 2089 N N . PRO B 1 125 ? 1.869 -11.633 14.555 1 92.62 125 PRO B N 1
ATOM 2090 C CA . PRO B 1 125 ? 1.559 -10.227 14.828 1 92.62 125 PRO B CA 1
ATOM 2091 C C . PRO B 1 125 ? 2.58 -9.57 15.758 1 92.62 125 PRO B C 1
ATOM 2093 O O . PRO B 1 125 ? 3.062 -10.195 16.703 1 92.62 125 PRO B O 1
ATOM 2096 N N . ARG B 1 126 ? 2.895 -8.375 15.445 1 93.38 126 ARG B N 1
ATOM 2097 C CA . ARG B 1 126 ? 3.887 -7.641 16.219 1 93.38 126 ARG B CA 1
ATOM 2098 C C . ARG B 1 126 ? 3.227 -6.859 17.359 1 93.38 126 ARG B C 1
ATOM 2100 O O . ARG B 1 126 ? 3.9 -6.418 18.281 1 93.38 126 ARG B O 1
ATOM 2107 N N . TYR B 1 127 ? 1.98 -6.586 17.297 1 92 127 TYR B N 1
ATOM 2108 C CA . TYR B 1 127 ? 1.209 -5.875 18.312 1 92 127 TYR B CA 1
ATOM 2109 C C . TYR B 1 127 ? -0.252 -6.305 18.281 1 92 127 TYR B C 1
ATOM 2111 O O . TYR B 1 127 ? -0.702 -6.941 17.328 1 92 127 TYR B O 1
ATOM 2119 N N . ASP B 1 128 ? -0.978 -5.969 19.359 1 89.06 128 ASP B N 1
ATOM 2120 C CA . ASP B 1 128 ? -2.375 -6.367 19.516 1 89.06 128 ASP B CA 1
ATOM 2121 C C . ASP B 1 128 ? -3.234 -5.781 18.391 1 89.06 128 ASP B C 1
ATOM 2123 O O . ASP B 1 128 ? -3.146 -4.586 18.094 1 89.06 128 ASP B O 1
ATOM 2127 N N . GLY B 1 129 ? -3.965 -6.703 17.719 1 93 129 GLY B N 1
ATOM 2128 C CA . GLY B 1 129 ? -4.93 -6.25 16.734 1 93 129 GLY B CA 1
ATOM 2129 C C . GLY B 1 129 ? -4.375 -6.223 15.328 1 93 129 GLY B C 1
ATOM 2130 O O . GLY B 1 129 ? -5.105 -5.953 14.367 1 93 129 GLY B O 1
ATOM 2131 N N . GLU B 1 130 ? -3.053 -6.449 15.281 1 95.81 130 GLU B N 1
ATOM 2132 C CA . GLU B 1 130 ? -2.482 -6.477 13.938 1 95.81 130 GLU B CA 1
ATOM 2133 C C . GLU B 1 130 ? -3.111 -7.582 13.094 1 95.81 130 GLU B C 1
ATOM 2135 O O . GLU B 1 130 ? -3.213 -8.727 13.539 1 95.81 130 GLU B O 1
ATOM 2140 N N . MET B 1 131 ? -3.57 -7.215 11.938 1 95.62 131 MET B N 1
ATOM 2141 C CA . MET B 1 131 ? -4.188 -8.172 11.023 1 95.62 131 MET B CA 1
ATOM 2142 C C . MET B 1 131 ? -3.23 -8.539 9.891 1 95.62 131 MET B C 1
ATOM 2144 O O . MET B 1 131 ? -2.766 -7.668 9.164 1 95.62 131 MET B O 1
ATOM 2148 N N . LEU B 1 132 ? -3.031 -9.844 9.695 1 94.38 132 LEU B N 1
ATOM 2149 C CA . LEU B 1 132 ? -1.997 -10.305 8.773 1 94.38 132 LEU B CA 1
ATOM 2150 C C . LEU B 1 132 ? -2.619 -10.938 7.535 1 94.38 132 LEU B C 1
ATOM 2152 O O . LEU B 1 132 ? -1.921 -11.578 6.742 1 94.38 132 LEU B O 1
ATOM 2156 N N . SER B 1 133 ? -3.98 -10.773 7.391 1 92.69 133 SER B N 1
ATOM 2157 C CA . SER B 1 133 ? -4.645 -11.328 6.219 1 92.69 133 SER B CA 1
ATOM 2158 C C . SER B 1 133 ? -5.848 -10.484 5.812 1 92.69 133 SER B C 1
ATOM 2160 O O . SER B 1 133 ? -6.449 -9.805 6.648 1 92.69 133 SER B O 1
ATOM 2162 N N . THR B 1 134 ? -6.125 -10.539 4.562 1 93.44 134 THR B N 1
ATOM 2163 C CA . THR B 1 134 ? -7.312 -9.875 4.039 1 93.44 134 THR B CA 1
ATOM 2164 C C . THR B 1 134 ? -8.57 -10.398 4.727 1 93.44 134 THR B C 1
ATOM 2166 O O . THR B 1 134 ? -9.477 -9.625 5.043 1 93.44 134 THR B O 1
ATOM 2169 N N . ASN B 1 135 ? -8.586 -11.695 4.98 1 91.69 135 ASN B N 1
ATOM 2170 C CA . ASN B 1 135 ? -9.742 -12.305 5.645 1 91.69 135 ASN B CA 1
ATOM 2171 C C . ASN B 1 135 ? -9.984 -11.68 7.016 1 91.69 135 ASN B C 1
ATOM 2173 O O . ASN B 1 135 ? -11.133 -11.445 7.398 1 91.69 135 ASN B O 1
ATOM 2177 N N . GLU B 1 136 ? -8.977 -11.484 7.746 1 94.31 136 GLU B N 1
ATOM 2178 C CA . GLU B 1 136 ? -9.102 -10.852 9.062 1 94.31 136 GLU B CA 1
ATOM 2179 C C . GLU B 1 136 ? -9.688 -9.445 8.945 1 94.31 136 GLU B C 1
ATOM 2181 O O . GLU B 1 136 ? -10.539 -9.055 9.742 1 94.31 136 GLU B O 1
ATOM 2186 N N . ILE B 1 137 ? -9.234 -8.695 7.992 1 95.38 137 ILE B N 1
ATOM 2187 C CA . ILE B 1 137 ? -9.719 -7.332 7.766 1 95.38 137 ILE B CA 1
ATOM 2188 C C . ILE B 1 137 ? -11.203 -7.363 7.406 1 95.38 137 ILE B C 1
ATOM 2190 O O . ILE B 1 137 ? -12 -6.617 7.98 1 95.38 137 ILE B O 1
ATOM 2194 N N . ILE B 1 138 ? -11.555 -8.219 6.5 1 93.88 138 ILE B N 1
ATOM 2195 C CA . ILE B 1 138 ? -12.93 -8.312 6.027 1 93.88 138 ILE B CA 1
ATOM 2196 C C . ILE B 1 138 ? -13.836 -8.758 7.168 1 93.88 138 ILE B C 1
ATOM 2198 O O . ILE B 1 138 ? -14.93 -8.211 7.352 1 93.88 138 ILE B O 1
ATOM 2202 N N . ARG B 1 139 ? -13.438 -9.781 7.918 1 93.62 139 ARG B N 1
ATOM 2203 C CA . ARG B 1 139 ? -14.219 -10.25 9.055 1 93.62 139 ARG B CA 1
ATOM 2204 C C . ARG B 1 139 ? -14.5 -9.109 10.039 1 93.62 139 ARG B C 1
ATOM 2206 O O . ARG B 1 139 ? -15.633 -8.93 10.477 1 93.62 139 ARG B O 1
ATOM 2213 N N . LYS B 1 140 ? -13.484 -8.391 10.336 1 93.62 140 LYS B N 1
ATOM 2214 C CA . LYS B 1 140 ? -13.641 -7.27 11.266 1 93.62 140 LYS B CA 1
ATOM 2215 C C . LYS B 1 140 ? -14.578 -6.207 10.688 1 93.62 140 LYS B C 1
ATOM 2217 O O . LYS B 1 140 ? -15.406 -5.648 11.414 1 93.62 140 LYS B O 1
ATOM 2222 N N . LEU B 1 141 ? -14.375 -5.91 9.414 1 92.5 141 LEU B N 1
ATOM 2223 C CA . LEU B 1 141 ? -15.227 -4.934 8.734 1 92.5 141 LEU B CA 1
ATOM 2224 C C . LEU B 1 141 ? -16.688 -5.348 8.812 1 92.5 141 LEU B C 1
ATOM 2226 O O . LEU B 1 141 ? -17.562 -4.523 9.117 1 92.5 141 LEU B O 1
ATOM 2230 N N . LEU B 1 142 ? -16.969 -6.613 8.562 1 91.19 142 LEU B N 1
ATOM 2231 C CA . LEU B 1 142 ? -18.328 -7.133 8.594 1 91.19 142 LEU B CA 1
ATOM 2232 C C . LEU B 1 142 ? -18.891 -7.117 10.008 1 91.19 142 LEU B C 1
ATOM 2234 O O . LEU B 1 142 ? -20.078 -6.848 10.211 1 91.19 142 LEU B O 1
ATOM 2238 N N . GLU B 1 143 ? -18.062 -7.406 10.93 1 90.75 143 GLU B N 1
ATOM 2239 C CA . GLU B 1 143 ? -18.469 -7.391 12.328 1 90.75 143 GLU B CA 1
ATOM 2240 C C . GLU B 1 143 ? -18.828 -5.977 12.781 1 90.75 143 GLU B C 1
ATOM 2242 O O . GLU B 1 143 ? -19.797 -5.785 13.516 1 90.75 143 GLU B O 1
ATOM 2247 N N . GLU B 1 144 ? -18.094 -4.992 12.289 1 87.38 144 GLU B N 1
ATOM 2248 C CA . GLU B 1 144 ? -18.25 -3.625 12.781 1 87.38 144 GLU B CA 1
ATOM 2249 C C . GLU B 1 144 ? -19.281 -2.854 11.945 1 87.38 144 GLU B C 1
ATOM 2251 O O . GLU B 1 144 ? -19.922 -1.935 12.438 1 87.38 144 GLU B O 1
ATOM 2256 N N . ARG B 1 145 ? -19.266 -3.145 10.695 1 82.12 145 ARG B N 1
ATOM 2257 C CA . ARG B 1 145 ? -20.062 -2.311 9.805 1 82.12 145 ARG B CA 1
ATOM 2258 C C . ARG B 1 145 ? -21.219 -3.104 9.211 1 82.12 145 ARG B C 1
ATOM 2260 O O . ARG B 1 145 ? -22.094 -2.533 8.555 1 82.12 145 ARG B O 1
ATOM 2267 N N . GLY B 1 146 ? -21.062 -4.422 9.219 1 69.06 146 GLY B N 1
ATOM 2268 C CA . GLY B 1 146 ? -22.109 -5.254 8.656 1 69.06 146 GLY B CA 1
ATOM 2269 C C . GLY B 1 146 ? -23.312 -5.406 9.578 1 69.06 146 GLY B C 1
ATOM 2270 O O . GLY B 1 146 ? -23.25 -5.035 10.75 1 69.06 146 GLY B O 1
#

Nearest PDB structures (foldseek):
  3glv-assembly1_B  TM=9.737E-01  e=7.191E-14  Thermoplasma volcanium GSS1
  5x3d-assembly1_A-2  TM=8.134E-01  e=4.480E-07  Streptomyces wedmorensis
  8xsv-assembly1_E  TM=6.823E-01  e=4.863E-05  Helicobacter pylori 26695
  3pxu-assembly1_A  TM=6.512E-01  e=3.053E-04  Burkholderia pseudomallei 1710b
  3k9w-assembly1_A  TM=6.443E-01  e=4.756E-04  Burkholderia pseudomallei 1710b

Secondary structure (DSSP, 8-state):
--PPPPEEEEEE--SS--HHHHHHHHHHHTTSSEEEEEEPPGGG--SSPPPSS-HHHHHHHHHTBTT-SEEEEPPSS-THHHHHHH--SEEEE-TT--S-HHHHHHHHHHTT---EEEEPPP---SSTT---SHHHHHHHHHHHH-/--PPPPEEEEEE--SS--HHHHHHHHHHHTTSSEEEEEEPPGGG--SSPPPSS-HHHHHHHHHTBTT-SEEEEPPSS-THHHHHHH--SEEEE-TT--S-HHHHHHHHHHTT---EEEEPPP---SSTT---SHHHHHHHHHHHH-

Sequence (292 aa):
MTGEPTRALAQGTFDLLHPGHLHYLEEAAGHGDELHVIVSRSANVTHKPAPVCPDRQRRDVVAALSVVDEAHLGDPEDYFVPVREIDPDVIVLGFDQHHDEEGIRAALGERGLVADVVRATGREPRYDGEMLSTNEIIRKLLEERGMTGEPTRALAQGTFDLLHPGHLHYLEEAAGHGDELHVIVSRSANVTHKPAPVCPDRQRRDVVAA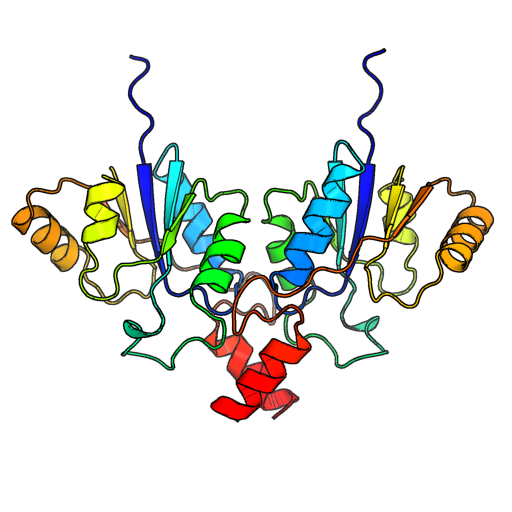LSVVDEAHLGDPEDYFVPVREIDPDVIVLGFDQHHDEEGIRAALGERGLVADVVRATGREPRYDGEMLSTNEIIRKLLEERG

Foldseek 3Di:
DPDDWAEFEEEDQQLDDAVLVVQQLVVRLVVTVAYEYEHEAQLPPDVDHRRPDHQVVSQVVVCPDPSHVHYHYADNPDRCVVVVVRLHQAYEYEQPDPDDQVNVVVVCVVVVHHHHYYYGDGDDDPDPPGDNDPVSVVVVCVVVPD/DPDDWAEFEEEDQQLDDFVLVVQQLVVRLVVTVAYEYEHEAQLPPDVDHRRPDHQVVSQVVVCPDPSHVHYHYADNPDRCVVVVVRLHQAYEYEPPDPDDQVNVCVVCVVVVHHHHYYYGDGDDDPDPPGDNDPVSVVVVCVVVPD

Organism: NCBI:txid2743089

Radius of gyration: 20.52 Å; Cα contacts (8 Å, |Δi|>4): 539; chains: 2; bounding box: 55×61×41 Å